Protein AF-A0A0R2TJB7-F1 (afdb_monomer_lite)

Secondary structure (DSSP, 8-state):
----PPPPPP---HHHHHTTS-TT---EEEEEEEEEEEEEEEE--TT-SSPEEEEEEEEEEE-B-TTSPBPTT--EEEEETTEEEEESEEEEEEEEGGG-S----SS-EEEEEEEESSGGG-EEEEEEEE-HHHHHHHHHHHTSSSEEEEEEEEEEGGGS-TTEEEEESSPPPTTT-EESS-EEEEESSTT-EEEEEEEEEEEEE-----

Foldseek 3Di:
DDDPDDDDQDDDDQVVLVVQADDPDFAKEKKKKKWWDKDWDWDDDPVDPDIFIKIKTKIFIWFAAPVRHTDPDRWAWEAAQHDTATDRIETEMEGEQVPDPPPPDPAWKWWWAAFDDDPNPTHIYTYTHHYPVVVVVVVVLVPAPIKIWMKMWIFGPVQFDPQKDKAASDQQDRVNSYGRDGIYIYGNHRRRIGMTRIDTDDMDHPDPPD

Structure (mmCIF, N/CA/C/O backbone):
data_AF-A0A0R2TJB7-F1
#
_entry.id   AF-A0A0R2TJB7-F1
#
loop_
_atom_site.group_PDB
_atom_site.id
_atom_site.type_symbol
_atom_site.label_atom_id
_atom_site.label_alt_id
_atom_site.label_comp_id
_atom_site.label_asym_id
_atom_site.label_entity_id
_atom_site.label_seq_id
_atom_site.pdbx_PDB_ins_code
_atom_site.Cartn_x
_atom_site.Cartn_y
_atom_site.Cartn_z
_atom_site.occupancy
_atom_site.B_iso_or_equiv
_atom_site.auth_seq_id
_atom_site.auth_comp_id
_atom_site.auth_asym_id
_atom_site.auth_atom_id
_atom_site.pdbx_PDB_model_num
ATOM 1 N N . MET A 1 1 ? 12.430 35.916 -28.049 1.00 40.06 1 MET A N 1
ATOM 2 C CA . MET A 1 1 ? 11.683 34.683 -27.735 1.00 40.06 1 MET A CA 1
ATOM 3 C C . MET A 1 1 ? 12.022 34.345 -26.305 1.00 40.06 1 MET A C 1
ATOM 5 O O . MET A 1 1 ? 13.141 33.928 -26.042 1.00 40.06 1 MET A O 1
ATOM 9 N N . ASP A 1 2 ? 11.107 34.686 -25.407 1.00 40.28 2 ASP A N 1
ATOM 10 C CA . ASP A 1 2 ? 11.261 34.513 -23.967 1.00 40.28 2 ASP A CA 1
ATOM 11 C C . ASP A 1 2 ? 11.053 33.033 -23.634 1.00 40.28 2 ASP A C 1
ATOM 13 O O . ASP A 1 2 ? 10.033 32.453 -24.012 1.00 40.28 2 ASP A O 1
ATOM 17 N N . LYS A 1 3 ? 12.039 32.395 -23.001 1.00 49.19 3 LYS A N 1
ATOM 18 C CA . LYS A 1 3 ? 11.876 31.050 -22.445 1.00 49.19 3 LYS A CA 1
ATOM 19 C C . LYS A 1 3 ? 11.311 31.236 -21.044 1.00 49.19 3 LYS A C 1
ATOM 21 O O . LYS A 1 3 ? 12.063 31.548 -20.130 1.00 49.19 3 LYS A O 1
ATOM 26 N N . SER A 1 4 ? 9.997 31.076 -20.886 1.00 46.56 4 SER A N 1
ATOM 27 C CA . SER A 1 4 ? 9.395 30.986 -19.558 1.00 46.56 4 SER A CA 1
ATOM 28 C C . SER A 1 4 ? 9.855 29.677 -18.920 1.00 46.56 4 SER A C 1
ATOM 30 O O . SER A 1 4 ? 9.351 28.599 -19.240 1.00 46.56 4 SER A O 1
ATOM 32 N N . GLU A 1 5 ? 10.867 29.770 -18.072 1.00 47.44 5 GLU A N 1
ATOM 33 C CA . GLU A 1 5 ? 11.277 28.696 -17.182 1.00 47.44 5 GLU A CA 1
ATOM 34 C C . GLU A 1 5 ? 10.129 28.470 -16.189 1.00 47.44 5 GLU A C 1
ATOM 36 O O . GLU A 1 5 ? 9.680 29.401 -15.516 1.00 47.44 5 GLU A O 1
ATOM 41 N N . ALA A 1 6 ? 9.561 27.262 -16.188 1.00 45.00 6 ALA A N 1
ATOM 42 C CA . ALA A 1 6 ? 8.537 26.903 -15.219 1.00 45.00 6 ALA A CA 1
ATOM 43 C C . ALA A 1 6 ? 9.155 26.987 -13.811 1.00 45.00 6 ALA A C 1
ATOM 45 O O . ALA A 1 6 ? 10.285 26.527 -13.637 1.00 45.00 6 ALA A O 1
ATOM 46 N N . PRO A 1 7 ? 8.466 27.572 -12.815 1.00 46.47 7 PRO A N 1
ATOM 47 C CA . PRO A 1 7 ? 9.008 27.651 -11.467 1.00 46.47 7 PRO A CA 1
ATOM 48 C C . PRO A 1 7 ? 9.257 26.237 -10.934 1.00 46.47 7 PRO A C 1
ATOM 50 O O . PRO A 1 7 ? 8.365 25.387 -10.989 1.00 46.47 7 PRO A O 1
ATOM 53 N N . GLU A 1 8 ? 10.468 25.988 -10.431 1.00 44.00 8 GLU A N 1
ATOM 54 C CA . GLU A 1 8 ? 10.770 24.750 -9.716 1.00 44.00 8 GLU A CA 1
ATOM 55 C C . GLU A 1 8 ? 9.783 24.585 -8.548 1.00 44.00 8 GLU A C 1
ATOM 57 O O . GLU A 1 8 ? 9.489 25.562 -7.843 1.00 44.00 8 GLU A O 1
ATOM 62 N N . PRO A 1 9 ? 9.235 23.375 -8.334 1.00 37.41 9 PRO A N 1
ATOM 63 C CA . PRO A 1 9 ? 8.322 23.140 -7.230 1.00 37.41 9 PRO A CA 1
ATOM 64 C C . PRO A 1 9 ? 9.027 23.445 -5.897 1.00 37.41 9 PRO A C 1
ATOM 66 O O . PRO A 1 9 ? 10.208 23.126 -5.728 1.00 37.41 9 PRO A O 1
ATOM 69 N N . PRO A 1 10 ? 8.334 24.075 -4.936 1.00 40.09 10 PRO A N 1
ATOM 70 C CA . PRO A 1 10 ? 8.943 24.492 -3.683 1.00 40.09 10 PRO A CA 1
ATOM 71 C C . PRO A 1 10 ? 9.450 23.282 -2.887 1.00 40.09 10 PRO A C 1
ATOM 73 O O . PRO A 1 10 ? 8.673 22.450 -2.426 1.00 40.09 10 PRO A O 1
ATOM 76 N N . VAL A 1 11 ? 10.764 23.218 -2.660 1.00 39.94 11 VAL A N 1
ATOM 77 C CA . VAL A 1 11 ? 11.381 22.232 -1.763 1.00 39.94 11 VAL A CA 1
ATOM 78 C C . VAL A 1 11 ? 11.170 22.687 -0.319 1.00 39.94 11 VAL A C 1
ATOM 80 O O . VAL A 1 11 ? 11.895 23.533 0.210 1.00 39.94 11 VAL A O 1
ATOM 83 N N . LEU A 1 12 ? 10.143 22.149 0.336 1.00 37.47 12 LEU A N 1
ATOM 84 C CA . LEU A 1 12 ? 9.900 22.385 1.758 1.00 37.47 12 LEU A CA 1
ATOM 85 C C . LEU A 1 12 ? 10.744 21.421 2.593 1.00 37.47 12 LEU A C 1
ATOM 87 O O . LEU A 1 12 ? 10.470 20.224 2.657 1.00 37.47 12 LEU A O 1
ATOM 91 N N . SER A 1 13 ? 11.776 21.945 3.259 1.00 40.66 13 SER A N 1
ATOM 92 C CA . SER A 1 13 ? 12.557 21.155 4.208 1.00 40.66 13 SER A CA 1
ATOM 93 C C . SER A 1 13 ? 11.711 20.802 5.434 1.00 40.66 13 SER A C 1
ATOM 95 O O . SER A 1 13 ? 11.034 21.652 6.018 1.00 40.66 13 SER A O 1
ATOM 97 N N . PHE A 1 14 ? 11.777 19.534 5.847 1.00 38.97 14 PHE A N 1
ATOM 98 C CA . PHE A 1 14 ? 11.025 18.990 6.984 1.00 38.97 14 PHE A CA 1
ATOM 99 C C . PHE A 1 14 ? 11.182 19.807 8.276 1.00 38.97 14 PHE A C 1
ATOM 101 O O . PHE A 1 14 ? 10.246 19.891 9.063 1.00 38.97 14 PHE A O 1
ATOM 108 N N . GLU A 1 15 ? 12.326 20.460 8.479 1.00 44.94 15 GLU A N 1
ATOM 109 C CA . GLU A 1 15 ? 12.611 21.291 9.656 1.00 44.94 15 GLU A CA 1
ATOM 110 C C . GLU A 1 15 ? 11.649 22.481 9.802 1.00 44.94 15 GLU A C 1
ATOM 112 O O . GLU A 1 15 ? 11.229 22.793 10.913 1.00 44.94 15 GLU A O 1
ATOM 117 N N . LYS A 1 16 ? 11.215 23.100 8.693 1.00 41.88 16 LYS A N 1
ATOM 118 C CA . LYS A 1 16 ? 10.278 24.241 8.725 1.00 41.88 16 LYS A CA 1
ATOM 119 C C . LYS A 1 16 ? 8.835 23.835 9.039 1.00 41.88 16 LYS A C 1
ATOM 121 O O . LYS A 1 16 ? 8.059 24.666 9.504 1.00 41.88 16 LYS A O 1
ATOM 126 N N . LEU A 1 17 ? 8.468 22.575 8.794 1.00 42.62 17 LEU A N 1
ATOM 127 C CA . LEU A 1 17 ? 7.142 22.031 9.118 1.00 42.62 17 LEU A CA 1
ATOM 128 C C . LEU A 1 17 ? 7.012 21.705 10.617 1.00 42.62 17 LEU A C 1
ATOM 130 O O . LEU A 1 17 ? 5.935 21.863 11.188 1.00 42.62 17 LEU A O 1
ATOM 134 N N . VAL A 1 18 ? 8.118 21.319 11.264 1.00 46.47 18 VAL A N 1
ATOM 135 C CA . VAL A 1 18 ? 8.172 20.952 12.693 1.00 46.47 18 VAL A CA 1
ATOM 136 C C . VAL A 1 18 ? 7.910 22.150 13.614 1.00 46.47 18 VAL A C 1
ATOM 138 O O . VAL A 1 18 ? 7.357 21.983 14.697 1.00 46.47 18 VAL A O 1
ATOM 141 N N . GLU A 1 19 ? 8.249 23.369 13.189 1.00 46.09 19 GLU A N 1
ATOM 142 C CA . GLU A 1 19 ? 8.128 24.566 14.033 1.00 46.09 19 GLU A CA 1
ATOM 143 C C . GLU A 1 19 ? 6.688 25.102 14.156 1.00 46.09 19 GLU A C 1
ATOM 145 O O . GLU A 1 19 ? 6.393 25.872 15.069 1.00 46.09 19 GLU A O 1
ATOM 150 N N . LYS A 1 20 ? 5.772 24.699 13.260 1.00 44.31 20 LYS A N 1
ATOM 151 C CA . LYS A 1 20 ? 4.396 25.233 13.208 1.00 44.31 20 LYS A CA 1
ATOM 152 C C . LYS A 1 20 ? 3.276 24.220 13.446 1.00 44.31 20 LYS A C 1
ATOM 154 O O . LYS A 1 20 ? 2.146 24.651 13.661 1.00 44.31 20 LYS A O 1
ATOM 159 N N . ALA A 1 21 ? 3.547 22.917 13.456 1.00 42.53 21 ALA A N 1
ATOM 160 C CA . ALA A 1 21 ? 2.513 21.903 13.642 1.00 42.53 21 ALA A CA 1
ATOM 161 C C . ALA A 1 21 ? 2.924 20.880 14.707 1.00 42.53 21 ALA A C 1
ATOM 163 O O . ALA A 1 21 ? 3.862 20.120 14.511 1.00 42.53 21 ALA A O 1
ATOM 164 N N . ASN A 1 22 ? 2.188 20.880 15.823 1.00 40.69 22 ASN A N 1
ATOM 165 C CA . ASN A 1 22 ? 1.992 19.777 16.768 1.00 40.69 22 ASN A CA 1
ATOM 166 C C . ASN A 1 22 ? 3.177 18.816 16.986 1.00 40.69 22 ASN A C 1
ATOM 168 O O . ASN A 1 22 ? 3.423 17.907 16.192 1.00 40.69 22 ASN A O 1
ATOM 172 N N . ILE A 1 23 ? 3.792 18.918 18.167 1.00 40.78 23 ILE A N 1
ATOM 173 C CA . ILE A 1 23 ? 4.628 17.870 18.765 1.00 40.78 23 ILE A CA 1
ATOM 174 C C . ILE A 1 23 ? 3.880 16.523 18.646 1.00 40.78 23 ILE A C 1
ATOM 176 O O . ILE A 1 23 ? 2.930 16.275 19.384 1.00 40.78 23 ILE A O 1
ATOM 180 N N . GLY A 1 24 ? 4.277 15.670 17.691 1.00 50.75 24 GLY A N 1
ATOM 181 C CA . GLY A 1 24 ? 3.833 14.272 17.609 1.00 50.75 24 GLY A CA 1
ATOM 182 C C . GLY A 1 24 ? 3.136 13.778 16.331 1.00 50.75 24 GLY A C 1
ATOM 183 O O . GLY A 1 24 ? 2.790 12.599 16.297 1.00 50.75 24 GLY A O 1
ATOM 184 N N . LYS A 1 25 ? 2.934 14.577 15.273 1.00 67.25 25 LYS A N 1
ATOM 185 C CA . LYS A 1 25 ? 2.419 14.049 13.985 1.00 67.25 25 LYS A CA 1
ATOM 186 C C . LYS A 1 25 ? 3.394 14.308 12.840 1.00 67.25 25 LYS A C 1
ATOM 188 O O . LYS A 1 25 ? 3.358 15.351 12.199 1.00 67.25 25 LYS A O 1
ATOM 193 N N . GLU A 1 26 ? 4.264 13.333 12.599 1.00 79.62 26 GLU A N 1
ATOM 194 C CA . GLU A 1 26 ? 5.138 13.297 11.425 1.00 79.62 26 GLU A CA 1
ATOM 195 C C . GLU A 1 26 ? 4.312 13.353 10.119 1.00 79.62 26 GLU A C 1
ATOM 197 O O . GLU A 1 26 ? 3.307 12.633 10.026 1.00 79.62 26 GLU A O 1
ATOM 202 N N . PRO A 1 27 ? 4.723 14.161 9.116 1.00 82.19 27 PRO A N 1
ATOM 203 C CA . PRO A 1 27 ? 4.113 14.163 7.793 1.00 82.19 27 PRO A CA 1
ATOM 204 C C . PRO A 1 27 ? 4.035 12.775 7.163 1.00 82.19 27 PRO A C 1
ATOM 206 O O . PRO A 1 27 ? 4.976 11.984 7.274 1.00 82.19 27 PRO A O 1
ATOM 209 N N . ALA A 1 28 ? 2.937 12.492 6.464 1.00 87.06 28 ALA A N 1
ATOM 210 C CA . ALA A 1 28 ? 2.759 11.198 5.821 1.00 87.06 28 ALA A CA 1
ATOM 211 C C . ALA A 1 28 ? 2.095 11.279 4.448 1.00 87.06 28 ALA A C 1
ATOM 213 O O . ALA A 1 28 ? 1.093 11.973 4.272 1.00 87.06 28 ALA A O 1
ATOM 214 N N . GLY A 1 29 ? 2.624 10.484 3.516 1.00 88.50 29 GLY A N 1
ATOM 215 C CA . GLY A 1 29 ? 1.969 10.183 2.247 1.00 88.50 29 GLY A CA 1
ATOM 216 C C . GLY A 1 29 ? 1.037 8.992 2.419 1.00 88.50 29 GLY A C 1
ATOM 217 O O . GLY A 1 29 ? 1.429 7.980 3.012 1.00 88.50 29 GLY A O 1
ATOM 218 N N . THR A 1 30 ? -0.197 9.105 1.933 1.00 88.69 30 THR A N 1
ATOM 219 C CA . THR A 1 30 ? -1.192 8.034 2.037 1.00 88.69 30 THR A CA 1
ATOM 220 C C . THR A 1 30 ? -1.799 7.679 0.689 1.00 88.69 30 THR A C 1
ATOM 222 O O . THR A 1 30 ? -2.041 8.536 -0.156 1.00 88.69 30 THR A O 1
ATOM 225 N N . PHE A 1 31 ? -2.080 6.394 0.495 1.00 89.81 31 PHE A N 1
ATOM 226 C CA . PHE A 1 31 ? -2.976 5.923 -0.558 1.00 89.81 31 PHE A CA 1
ATOM 227 C C . PHE A 1 31 ? -3.703 4.665 -0.089 1.00 89.81 31 PHE A C 1
ATOM 229 O O . PHE A 1 31 ? -3.238 3.964 0.815 1.00 89.81 31 PHE A O 1
ATOM 236 N N . ASN A 1 32 ? -4.833 4.368 -0.718 1.00 91.44 32 ASN A N 1
ATOM 237 C CA . ASN A 1 32 ? -5.524 3.104 -0.540 1.00 91.44 32 ASN A CA 1
ATOM 238 C C . ASN A 1 32 ? -5.127 2.134 -1.649 1.00 91.44 32 ASN A C 1
ATOM 240 O O . ASN A 1 32 ? -5.028 2.510 -2.815 1.00 91.44 32 ASN A O 1
ATOM 244 N N . LEU A 1 33 ? -4.898 0.880 -1.285 1.00 93.06 33 LEU A N 1
ATOM 245 C CA . LEU A 1 33 ? -4.686 -0.211 -2.216 1.00 93.06 33 LEU A CA 1
ATOM 246 C C . LEU A 1 33 ? -5.908 -1.118 -2.189 1.00 93.06 33 LEU A C 1
ATOM 248 O O . LEU A 1 33 ? -6.207 -1.740 -1.168 1.00 93.06 33 LEU A O 1
ATOM 252 N N . VAL A 1 34 ? -6.592 -1.199 -3.322 1.00 92.94 34 VAL A N 1
ATOM 253 C CA . VAL A 1 34 ? -7.758 -2.056 -3.505 1.00 92.94 34 VAL A CA 1
ATOM 254 C C . VAL A 1 34 ? -7.325 -3.330 -4.207 1.00 92.94 34 VAL A C 1
ATOM 256 O O . VAL A 1 34 ? -6.934 -3.315 -5.369 1.00 92.94 34 VAL A O 1
ATOM 259 N N . VAL A 1 35 ? -7.372 -4.435 -3.477 1.00 92.00 35 VAL A N 1
ATOM 260 C CA . VAL A 1 35 ? -6.840 -5.736 -3.868 1.00 92.00 35 VAL A CA 1
ATOM 261 C C . VAL A 1 35 ? -7.973 -6.639 -4.345 1.00 92.00 35 VAL A C 1
ATOM 263 O O . VAL A 1 35 ? -9.008 -6.752 -3.686 1.00 92.00 35 VAL A O 1
ATOM 266 N N . THR A 1 36 ? -7.772 -7.276 -5.497 1.00 90.75 36 THR A N 1
ATOM 267 C CA . THR A 1 36 ? -8.725 -8.182 -6.162 1.00 90.75 36 THR A CA 1
ATOM 268 C C . THR A 1 36 ? -7.986 -9.352 -6.821 1.00 90.75 36 THR A C 1
ATOM 270 O O . THR A 1 36 ? -6.754 -9.363 -6.870 1.00 90.75 36 THR A O 1
ATOM 273 N N . ASN A 1 37 ? -8.727 -10.330 -7.358 1.00 86.69 37 ASN A N 1
ATOM 274 C CA . ASN A 1 37 ? -8.172 -11.474 -8.098 1.00 86.69 37 ASN A CA 1
ATOM 275 C C . ASN A 1 37 ? -7.146 -12.275 -7.282 1.00 86.69 37 ASN A C 1
ATOM 277 O O . ASN A 1 37 ? -6.021 -12.517 -7.719 1.00 86.69 37 ASN A O 1
ATOM 281 N N . PHE A 1 38 ? -7.539 -12.653 -6.068 1.00 86.81 38 PHE A N 1
ATOM 282 C CA . PHE A 1 38 ? -6.689 -13.405 -5.157 1.00 86.81 38 PHE A CA 1
ATOM 283 C C . PHE A 1 38 ? -6.420 -14.815 -5.687 1.00 86.81 38 PHE A C 1
ATOM 285 O O . PHE A 1 38 ? -7.330 -15.528 -6.104 1.00 86.81 38 PHE A O 1
ATOM 292 N N . VAL A 1 39 ? -5.167 -15.240 -5.586 1.00 87.25 39 VAL A N 1
ATOM 293 C CA . VAL A 1 39 ? -4.695 -16.596 -5.855 1.00 87.25 39 VAL A CA 1
ATOM 294 C C . VAL A 1 39 ? -3.914 -17.061 -4.636 1.00 87.25 39 VAL A C 1
ATOM 296 O O . VAL A 1 39 ? -2.936 -16.430 -4.232 1.00 87.25 39 VAL A O 1
ATOM 299 N N . GLN A 1 40 ? -4.342 -18.163 -4.025 1.00 86.81 40 GLN A N 1
ATOM 300 C CA . GLN A 1 40 ? -3.629 -18.743 -2.894 1.00 86.81 40 GLN A CA 1
ATOM 301 C C . GLN A 1 40 ? -2.484 -19.627 -3.390 1.00 86.81 40 GLN A C 1
ATOM 303 O O . GLN A 1 40 ? -2.674 -20.526 -4.207 1.00 86.81 40 GLN A O 1
ATOM 308 N N . HIS A 1 41 ? -1.292 -19.387 -2.859 1.00 84.38 41 HIS A N 1
ATOM 309 C CA . HIS A 1 41 ? -0.105 -20.193 -3.082 1.00 84.38 41 HIS A CA 1
ATOM 310 C C . HIS A 1 41 ? 0.349 -20.818 -1.768 1.00 84.38 41 HIS A C 1
ATOM 312 O O . HIS A 1 41 ? 0.374 -20.168 -0.724 1.00 84.38 41 HIS A O 1
ATOM 318 N N . PHE A 1 42 ? 0.770 -22.075 -1.843 1.00 80.00 42 PHE A N 1
ATOM 319 C CA . PHE A 1 42 ? 1.339 -22.806 -0.722 1.00 80.00 42 PHE A CA 1
ATOM 320 C C . PHE A 1 42 ? 2.819 -23.048 -0.989 1.00 80.00 42 PHE A C 1
ATOM 322 O O . PHE A 1 42 ? 3.188 -23.499 -2.073 1.00 80.00 42 PHE A O 1
ATOM 329 N N . SER A 1 43 ? 3.670 -22.749 -0.012 1.00 67.94 43 SER A N 1
ATOM 330 C CA . SER A 1 43 ? 5.088 -23.101 -0.068 1.00 67.94 43 SER A CA 1
ATOM 331 C C . SER A 1 43 ? 5.465 -23.981 1.110 1.00 67.94 43 SER A C 1
ATOM 333 O O . SER A 1 43 ? 5.150 -23.668 2.260 1.00 67.94 43 SER A O 1
ATOM 335 N N . THR A 1 44 ? 6.187 -25.051 0.812 1.00 61.09 44 THR A N 1
ATOM 336 C CA . THR A 1 44 ? 6.859 -25.904 1.787 1.00 61.09 44 THR A CA 1
ATOM 337 C C . THR A 1 44 ? 8.347 -25.589 1.734 1.00 61.09 44 THR A C 1
ATOM 339 O O . THR A 1 44 ? 8.972 -25.769 0.691 1.00 61.09 44 THR A O 1
ATOM 342 N N . TYR A 1 45 ? 8.917 -25.110 2.836 1.00 57.59 45 TYR A N 1
ATOM 343 C CA . TYR A 1 45 ? 10.370 -25.076 2.989 1.00 57.59 45 TYR A CA 1
ATOM 344 C C . TYR A 1 45 ? 10.801 -26.417 3.581 1.00 57.59 45 TYR A C 1
ATOM 346 O O . TYR A 1 45 ? 10.210 -26.862 4.558 1.00 57.59 45 TYR A O 1
ATOM 354 N N . GLU A 1 46 ? 11.810 -27.070 2.999 1.00 49.38 46 GLU A N 1
ATOM 355 C CA . GLU A 1 46 ? 12.224 -28.446 3.342 1.00 49.38 46 GLU A CA 1
ATOM 356 C C . GLU A 1 46 ? 12.551 -28.664 4.834 1.00 49.38 46 GLU A C 1
ATOM 358 O O . GLU A 1 46 ? 12.535 -29.798 5.312 1.00 49.38 46 GLU A O 1
ATOM 363 N N . THR A 1 47 ? 12.805 -27.593 5.591 1.00 54.62 47 THR A N 1
ATOM 364 C CA . THR A 1 47 ? 13.118 -27.633 7.026 1.00 54.62 47 THR A CA 1
ATOM 365 C C . THR A 1 47 ? 11.916 -27.418 7.952 1.00 54.62 47 THR A C 1
ATOM 367 O O . THR A 1 47 ? 12.014 -27.756 9.129 1.00 54.62 47 THR A O 1
ATOM 370 N N . ASP A 1 48 ? 10.784 -26.910 7.451 1.00 54.84 48 ASP A N 1
ATOM 371 C CA . ASP A 1 48 ? 9.567 -26.665 8.233 1.00 54.84 48 ASP A CA 1
ATOM 372 C C . ASP A 1 48 ? 8.437 -27.579 7.741 1.00 54.84 48 ASP A C 1
ATOM 374 O O . ASP A 1 48 ? 7.946 -27.456 6.621 1.00 54.84 48 ASP A O 1
ATOM 378 N N . LYS A 1 49 ? 7.949 -28.474 8.609 1.00 52.59 49 LYS A N 1
ATOM 379 C CA . LYS A 1 49 ? 6.773 -29.328 8.328 1.00 52.59 49 LYS A CA 1
ATOM 380 C C . LYS A 1 49 ? 5.453 -28.545 8.208 1.00 52.59 49 LYS A C 1
ATOM 382 O O . LYS A 1 49 ? 4.403 -29.156 8.018 1.00 52.59 49 LYS A O 1
ATOM 387 N N . ASN A 1 50 ? 5.491 -27.218 8.316 1.00 59.56 50 ASN A N 1
ATOM 388 C CA . ASN A 1 50 ? 4.321 -26.359 8.224 1.00 59.56 50 ASN A CA 1
ATOM 389 C C . ASN A 1 50 ? 4.217 -25.776 6.813 1.00 59.56 50 ASN A C 1
ATOM 391 O O . ASN A 1 50 ? 5.113 -25.083 6.335 1.00 59.56 50 ASN A O 1
ATOM 395 N N . THR A 1 51 ? 3.099 -26.058 6.145 1.00 65.06 51 THR A N 1
ATOM 396 C CA . THR A 1 51 ? 2.772 -25.432 4.862 1.00 65.06 51 THR A CA 1
ATOM 397 C C . THR A 1 51 ? 2.435 -23.966 5.111 1.00 65.06 51 THR A C 1
ATOM 399 O O . THR A 1 51 ? 1.484 -23.676 5.835 1.00 65.06 51 THR A O 1
ATOM 402 N N . LYS A 1 52 ? 3.197 -23.047 4.511 1.00 74.69 52 LYS A N 1
ATOM 403 C CA . LYS A 1 52 ? 2.931 -21.606 4.600 1.00 74.69 52 LYS A CA 1
ATOM 404 C C . LYS A 1 52 ? 2.008 -21.196 3.459 1.00 74.69 52 LYS A C 1
ATOM 406 O O . LYS A 1 52 ? 2.318 -21.472 2.295 1.00 74.69 52 LYS A O 1
ATOM 411 N N . SER A 1 53 ? 0.875 -20.577 3.787 1.00 79.31 53 SER A N 1
ATOM 412 C CA . SER A 1 53 ? -0.030 -19.983 2.802 1.00 79.31 53 SER A CA 1
ATOM 413 C C . SER A 1 53 ? 0.388 -18.538 2.537 1.00 79.31 53 SER A C 1
ATOM 415 O O . SER A 1 53 ? 0.762 -17.807 3.451 1.00 79.31 53 SER A O 1
ATOM 417 N N . LYS A 1 54 ? 0.334 -18.125 1.275 1.00 86.19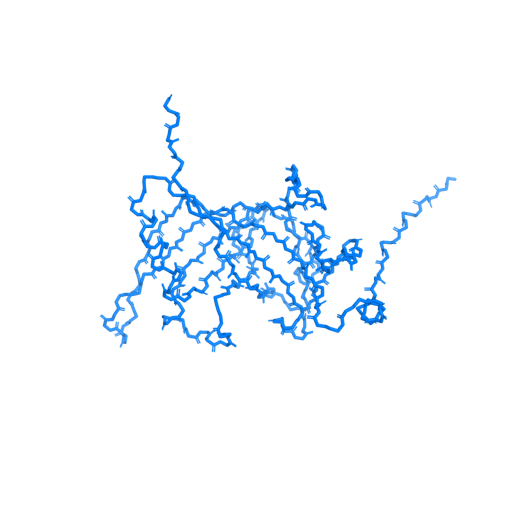 54 LYS A N 1
ATOM 418 C CA . LYS A 1 54 ? 0.418 -16.721 0.873 1.00 86.19 54 LYS A CA 1
ATOM 419 C C . LYS A 1 54 ? -0.598 -16.445 -0.217 1.00 86.19 54 LYS A C 1
ATOM 421 O O . LYS A 1 54 ? -0.924 -17.336 -1.000 1.00 86.19 54 LYS A O 1
ATOM 426 N N . PHE A 1 55 ? -1.065 -15.211 -0.299 1.00 89.62 55 PHE A N 1
ATOM 427 C CA . PHE A 1 55 ? -1.969 -14.791 -1.364 1.00 89.62 55 PHE A CA 1
ATOM 428 C C . PHE A 1 55 ? -1.231 -13.891 -2.341 1.00 89.62 55 PHE A C 1
ATOM 430 O O . PHE A 1 55 ? -0.534 -12.970 -1.929 1.00 89.62 55 PHE A O 1
ATOM 437 N N . MET A 1 56 ? -1.384 -14.162 -3.631 1.00 91.06 56 MET A N 1
ATOM 438 C CA . MET A 1 56 ? -0.978 -13.270 -4.710 1.00 91.06 56 MET A CA 1
ATOM 439 C C . MET A 1 56 ? -2.220 -12.614 -5.298 1.00 91.06 56 MET A C 1
ATOM 441 O O . MET A 1 56 ? -3.264 -13.253 -5.382 1.00 91.06 56 MET A O 1
ATOM 445 N N . ALA A 1 57 ? -2.130 -11.346 -5.675 1.00 91.19 57 ALA A N 1
ATOM 446 C CA . ALA A 1 57 ? -3.275 -10.593 -6.168 1.00 91.19 57 ALA A CA 1
ATOM 447 C C . ALA A 1 57 ? -2.847 -9.391 -7.020 1.00 91.19 57 ALA A C 1
ATOM 449 O O . ALA A 1 57 ? -1.664 -9.043 -7.098 1.00 91.19 57 ALA A O 1
ATOM 450 N N . TYR A 1 58 ? -3.834 -8.731 -7.624 1.00 91.00 58 TYR A N 1
ATOM 451 C CA . TYR A 1 58 ? -3.664 -7.442 -8.289 1.00 91.00 58 TYR A CA 1
ATOM 452 C C . TYR A 1 58 ? -4.241 -6.326 -7.421 1.00 91.00 58 TYR A C 1
ATOM 454 O O . TYR A 1 58 ? -5.331 -6.462 -6.862 1.00 91.00 58 TYR A O 1
ATOM 462 N N . GLY A 1 59 ? -3.503 -5.223 -7.311 1.00 91.44 59 GLY A N 1
ATOM 463 C CA . GLY A 1 59 ? -3.896 -4.054 -6.536 1.00 91.44 59 GLY A CA 1
ATOM 464 C C . GLY A 1 59 ? -4.072 -2.818 -7.410 1.00 91.44 59 GLY A C 1
ATOM 465 O O . GLY A 1 59 ? -3.199 -2.506 -8.215 1.00 91.44 59 GLY A O 1
ATOM 466 N N . GLU A 1 60 ? -5.173 -2.099 -7.222 1.00 93.19 60 GLU A N 1
ATOM 467 C CA . GLU A 1 60 ? -5.414 -0.760 -7.762 1.00 93.19 60 GLU A CA 1
ATOM 468 C C . GLU A 1 60 ? -5.036 0.290 -6.708 1.00 93.19 60 GLU A C 1
ATOM 470 O O . GLU A 1 60 ? -5.467 0.209 -5.555 1.00 93.19 60 GLU A O 1
ATOM 475 N N . LEU A 1 61 ? -4.232 1.276 -7.101 1.00 90.31 61 LEU A N 1
ATOM 476 C CA . LEU A 1 61 ? -3.809 2.383 -6.249 1.00 90.31 61 LEU A CA 1
ATOM 477 C C . LEU A 1 61 ? -4.845 3.510 -6.322 1.00 90.31 61 LEU A C 1
ATOM 479 O O . LEU A 1 61 ? -5.174 3.997 -7.401 1.00 90.31 61 LEU A O 1
ATOM 483 N N . LYS A 1 62 ? -5.349 3.946 -5.166 1.00 89.31 62 LYS A N 1
ATOM 484 C CA . LYS A 1 62 ? -6.324 5.032 -5.037 1.00 89.31 62 LYS A CA 1
ATOM 485 C C . LYS A 1 62 ? -5.787 6.126 -4.135 1.00 89.31 62 LYS A C 1
ATOM 487 O O . LYS A 1 62 ? -5.486 5.898 -2.965 1.00 89.31 62 LYS A O 1
ATOM 492 N N . GLN A 1 63 ? -5.700 7.322 -4.686 1.00 86.38 63 GLN A N 1
ATOM 493 C CA . GLN A 1 63 ? -5.415 8.546 -3.961 1.00 86.38 63 GLN A CA 1
ATOM 494 C C . GLN A 1 63 ? -6.671 9.401 -3.918 1.00 86.38 63 GLN A C 1
ATOM 496 O O . GLN A 1 63 ? -7.557 9.292 -4.772 1.00 86.38 63 GLN A O 1
ATOM 501 N N . PHE A 1 64 ? -6.734 10.239 -2.899 1.00 83.56 64 PHE A N 1
ATOM 502 C CA . PHE A 1 64 ? -7.859 11.126 -2.662 1.00 83.56 64 PHE A CA 1
ATOM 503 C C . PHE A 1 64 ? -7.334 12.555 -2.611 1.00 83.56 64 PHE A C 1
ATOM 505 O O . PHE A 1 64 ? -6.161 12.765 -2.319 1.00 83.56 64 PHE A O 1
ATOM 512 N N . ASP A 1 65 ? -8.153 13.540 -2.941 1.00 80.19 65 ASP A N 1
ATOM 513 C CA . ASP A 1 65 ? -7.811 14.936 -2.690 1.00 80.19 65 ASP A CA 1
ATOM 514 C C . ASP A 1 65 ? -8.038 15.303 -1.210 1.00 80.19 65 ASP A C 1
ATOM 516 O O . ASP A 1 65 ? -8.302 14.440 -0.362 1.00 80.19 65 ASP A O 1
ATOM 520 N N . ASP A 1 66 ? -7.904 16.586 -0.882 1.00 75.19 66 ASP A N 1
ATOM 521 C CA . ASP A 1 66 ? -8.139 17.092 0.475 1.00 75.19 66 ASP A CA 1
ATOM 522 C C . ASP A 1 66 ? -9.616 17.030 0.897 1.00 75.19 66 ASP A C 1
ATOM 524 O O . ASP A 1 66 ? -9.918 17.045 2.091 1.00 75.19 66 ASP A O 1
ATOM 528 N N . ASN A 1 67 ? -10.539 16.926 -0.062 1.00 79.94 67 ASN A N 1
ATOM 529 C CA . ASN A 1 67 ? -11.971 16.775 0.188 1.00 79.94 67 ASN A CA 1
ATOM 530 C C . ASN A 1 67 ? -12.369 15.304 0.392 1.00 79.94 67 ASN A C 1
ATOM 532 O O . ASN A 1 67 ? -13.525 15.018 0.698 1.00 79.94 67 ASN A O 1
ATOM 536 N N . GLY A 1 68 ? -11.423 14.368 0.247 1.00 78.25 68 GLY A N 1
ATOM 537 C CA . GLY A 1 68 ? -11.693 12.934 0.280 1.00 78.25 68 GLY A CA 1
ATOM 538 C C . GLY A 1 68 ? -12.300 12.404 -1.020 1.00 78.25 68 GLY A C 1
ATOM 539 O O . GLY A 1 68 ? -12.760 11.264 -1.050 1.00 78.25 68 GLY A O 1
ATOM 540 N N . GLU A 1 69 ? -12.285 13.197 -2.091 1.00 84.12 69 GLU A N 1
ATOM 541 C CA . GLU A 1 69 ? -12.742 12.788 -3.412 1.00 84.12 69 GLU A CA 1
ATOM 542 C C . GLU A 1 69 ? -11.646 11.997 -4.118 1.00 84.12 69 GLU A C 1
ATOM 544 O O . GLU A 1 69 ? -10.458 12.330 -4.070 1.00 84.12 69 GLU A O 1
ATOM 549 N N . ARG A 1 70 ? -12.034 10.904 -4.776 1.00 84.38 70 ARG A N 1
ATOM 550 C CA . ARG A 1 70 ? -11.082 10.038 -5.471 1.00 84.38 70 ARG A CA 1
ATOM 551 C C . ARG A 1 70 ? -10.488 10.775 -6.670 1.00 84.38 70 ARG A C 1
ATOM 553 O O . ARG A 1 70 ? -11.218 11.259 -7.529 1.00 84.38 70 ARG A O 1
ATOM 560 N N . LEU A 1 71 ? -9.164 10.739 -6.800 1.00 82.88 71 LEU A N 1
ATOM 561 C CA . LEU A 1 71 ? -8.498 11.258 -7.990 1.00 82.88 71 LEU A CA 1
ATOM 562 C C . LEU A 1 71 ? -8.701 10.333 -9.194 1.00 82.88 71 LEU A C 1
ATOM 564 O O . LEU A 1 71 ? -8.374 9.142 -9.124 1.00 82.88 71 LEU A O 1
ATOM 568 N N . GLU A 1 72 ? -9.170 10.901 -10.312 1.00 75.62 72 GLU A N 1
ATOM 569 C CA . GLU A 1 72 ? -9.385 10.181 -11.580 1.00 75.62 72 GLU A CA 1
ATOM 570 C C . GLU A 1 72 ? -8.108 9.490 -12.083 1.00 75.62 72 GLU A C 1
ATOM 572 O O . GLU A 1 72 ? -8.163 8.367 -12.578 1.00 75.62 72 GLU A O 1
ATOM 577 N N . GLN A 1 73 ? -6.946 10.123 -11.895 1.00 71.50 73 GLN A N 1
ATOM 578 C CA . GLN A 1 73 ? -5.632 9.580 -12.249 1.00 71.50 73 GLN A CA 1
ATOM 579 C C . GLN A 1 73 ? -4.772 9.366 -11.000 1.00 71.50 73 GLN A C 1
ATOM 581 O O . GLN A 1 73 ? -3.742 10.004 -10.804 1.00 71.50 73 GLN A O 1
ATOM 586 N N . SER A 1 74 ? -5.205 8.450 -10.135 1.00 75.31 74 SER A N 1
ATOM 587 C CA . SER A 1 74 ? -4.417 8.034 -8.970 1.00 75.31 74 SER A CA 1
ATOM 588 C C . SER A 1 74 ? -3.174 7.265 -9.422 1.00 75.31 74 SER A C 1
ATOM 590 O O . SER A 1 74 ? -3.290 6.142 -9.908 1.00 75.31 74 SER A O 1
ATOM 592 N N . SER A 1 75 ? -1.983 7.843 -9.258 1.00 81.75 75 SER A N 1
ATOM 593 C CA . SER A 1 75 ? -0.725 7.157 -9.565 1.00 81.75 75 SER A CA 1
ATOM 594 C C . SER A 1 75 ? 0.296 7.362 -8.459 1.00 81.75 75 SER A C 1
ATOM 596 O O . SER A 1 75 ? 0.585 8.494 -8.074 1.00 81.75 75 SER A O 1
ATOM 598 N N . MET A 1 76 ? 0.906 6.272 -8.006 1.00 83.44 76 MET A N 1
ATOM 599 C CA . MET A 1 76 ? 2.098 6.357 -7.178 1.00 83.44 76 MET A CA 1
ATOM 600 C C . MET A 1 76 ? 3.296 6.739 -8.041 1.00 83.44 76 MET A C 1
ATOM 602 O O . MET A 1 76 ? 3.489 6.170 -9.117 1.00 83.44 76 MET A O 1
ATOM 606 N N . ARG A 1 77 ? 4.127 7.645 -7.522 1.00 84.12 77 ARG A N 1
ATOM 607 C CA . ARG A 1 77 ? 5.422 7.999 -8.095 1.00 84.12 77 ARG A CA 1
ATOM 608 C C . ARG A 1 77 ? 6.553 7.351 -7.315 1.00 84.12 77 ARG A C 1
ATOM 610 O O . ARG A 1 77 ? 6.693 7.560 -6.111 1.00 84.12 77 ARG A O 1
ATOM 617 N N . LEU A 1 78 ? 7.364 6.587 -8.030 1.00 81.44 78 LEU A N 1
ATOM 618 C CA . LEU A 1 78 ? 8.521 5.885 -7.506 1.00 81.44 78 LEU A CA 1
ATOM 619 C C . LEU A 1 78 ? 9.764 6.388 -8.224 1.00 81.44 78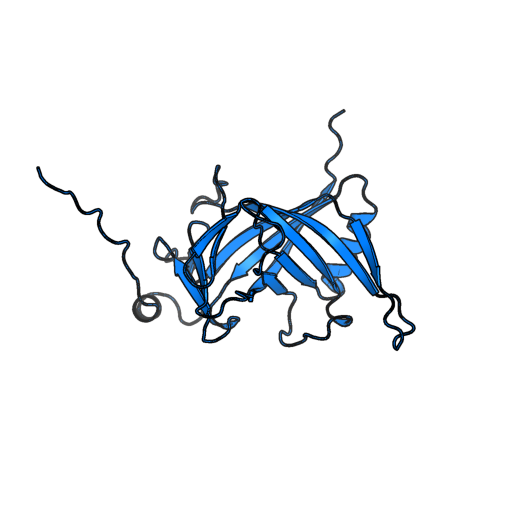 LEU A C 1
ATOM 621 O O . LEU A 1 78 ? 9.857 6.245 -9.441 1.00 81.44 78 LEU A O 1
ATOM 625 N N . ARG A 1 79 ? 10.724 6.956 -7.498 1.00 79.81 79 ARG A N 1
ATOM 626 C CA . ARG A 1 79 ? 12.040 7.246 -8.063 1.00 79.81 79 ARG A CA 1
ATOM 627 C C . ARG A 1 79 ? 13.000 6.126 -7.680 1.00 79.81 79 ARG A C 1
ATOM 629 O O . ARG A 1 79 ? 13.206 5.854 -6.501 1.00 79.81 79 ARG A O 1
ATOM 636 N N . MET A 1 80 ? 13.558 5.456 -8.687 1.00 73.50 80 MET A N 1
ATOM 637 C CA . MET A 1 80 ? 14.579 4.421 -8.507 1.00 73.50 80 MET A CA 1
ATOM 638 C C . MET A 1 80 ? 15.821 4.797 -9.305 1.00 73.50 80 MET A C 1
ATOM 640 O O . MET A 1 80 ? 15.753 4.972 -10.522 1.00 73.50 80 MET A O 1
ATOM 644 N N . VAL A 1 81 ? 16.961 4.894 -8.616 1.00 73.44 81 VAL A N 1
ATOM 645 C CA . VAL A 1 81 ? 18.258 5.336 -9.157 1.00 73.44 81 VAL A CA 1
ATOM 646 C C . VAL A 1 81 ? 18.215 6.773 -9.682 1.00 73.44 81 VAL A C 1
ATOM 648 O O . VAL A 1 81 ? 18.784 7.642 -9.046 1.00 73.44 81 VAL A O 1
ATOM 651 N N . ASN A 1 82 ? 17.560 7.026 -10.817 1.00 73.94 82 ASN A N 1
ATOM 652 C CA . ASN A 1 82 ? 17.331 8.354 -11.405 1.00 73.94 82 ASN A CA 1
ATOM 653 C C . ASN A 1 82 ? 16.067 8.411 -12.282 1.00 73.94 82 ASN A C 1
ATOM 655 O O . ASN A 1 82 ? 15.743 9.463 -12.834 1.00 73.94 82 ASN A O 1
ATOM 659 N N . GLU A 1 83 ? 15.347 7.298 -12.416 1.00 76.81 83 GLU A N 1
ATOM 660 C CA . GLU A 1 83 ? 14.155 7.203 -13.248 1.00 76.81 83 GLU A CA 1
ATOM 661 C C . GLU A 1 83 ? 12.909 7.342 -12.378 1.00 76.81 83 GLU A C 1
ATOM 663 O O . GLU A 1 83 ? 12.814 6.760 -11.293 1.00 76.81 83 GLU A O 1
ATOM 668 N N . LEU A 1 84 ? 11.973 8.165 -12.849 1.00 81.81 84 LEU A N 1
ATOM 669 C CA . LEU A 1 84 ? 10.674 8.353 -12.224 1.00 81.81 84 LEU A CA 1
ATOM 670 C C . LEU A 1 84 ? 9.668 7.431 -12.906 1.00 81.81 84 LEU A C 1
ATOM 672 O O . LEU A 1 84 ? 9.354 7.608 -14.081 1.00 81.81 84 LEU A O 1
ATOM 676 N N . PHE A 1 85 ? 9.130 6.498 -12.138 1.00 81.00 85 PHE A N 1
ATOM 677 C CA . PHE A 1 85 ? 8.077 5.593 -12.563 1.00 81.00 85 PHE A CA 1
ATOM 678 C C . PHE A 1 85 ? 6.753 6.045 -11.970 1.00 81.00 85 PHE A C 1
ATOM 680 O O . PHE A 1 85 ? 6.670 6.391 -10.788 1.00 81.00 85 PHE A O 1
ATOM 687 N N . THR A 1 86 ? 5.706 6.012 -12.782 1.00 84.44 86 THR A N 1
ATOM 688 C CA . THR A 1 86 ? 4.330 6.205 -12.337 1.00 84.44 86 THR A CA 1
ATOM 689 C C . THR A 1 86 ? 3.578 4.900 -12.523 1.00 84.44 86 THR A C 1
ATOM 691 O O . THR A 1 86 ? 3.666 4.261 -13.566 1.00 84.44 86 THR A O 1
ATOM 694 N N . SER A 1 87 ? 2.833 4.484 -11.505 1.00 85.56 87 SER A N 1
ATOM 695 C CA . SER A 1 87 ? 1.956 3.323 -11.627 1.00 85.56 87 SER A CA 1
ATOM 696 C C . SER A 1 87 ? 0.629 3.575 -10.939 1.00 85.56 87 SER A C 1
ATOM 698 O O . SER A 1 87 ? 0.574 4.164 -9.862 1.00 85.56 87 SER A O 1
ATOM 700 N N . GLN A 1 88 ? -0.441 3.085 -11.558 1.00 88.88 88 GLN A N 1
ATOM 701 C CA . GLN A 1 88 ? -1.788 3.047 -10.984 1.00 88.88 88 GLN A CA 1
ATOM 702 C C . GLN A 1 88 ? -2.108 1.678 -10.366 1.00 88.88 88 GLN A C 1
ATOM 704 O O . GLN A 1 88 ? -3.153 1.493 -9.748 1.00 88.88 88 GLN A O 1
ATOM 709 N N . THR A 1 89 ? -1.211 0.700 -10.525 1.00 90.19 89 THR A N 1
ATOM 710 C CA . THR A 1 89 ? -1.412 -0.672 -10.050 1.00 90.19 89 THR A CA 1
ATOM 711 C C . THR A 1 89 ? -0.186 -1.222 -9.327 1.00 90.19 89 THR A C 1
ATOM 713 O O . THR A 1 89 ? 0.921 -0.693 -9.442 1.00 90.19 89 THR A O 1
ATOM 716 N N . ALA A 1 90 ? -0.377 -2.299 -8.571 1.00 90.94 90 ALA A N 1
ATOM 717 C CA . ALA A 1 90 ? 0.690 -3.042 -7.917 1.00 90.94 90 ALA A CA 1
ATOM 718 C C . ALA A 1 90 ? 0.444 -4.552 -8.014 1.00 90.94 90 ALA A C 1
ATOM 720 O O . ALA A 1 90 ? -0.701 -5.014 -8.001 1.00 90.94 90 ALA A O 1
ATOM 721 N N . THR A 1 91 ? 1.528 -5.323 -8.059 1.00 91.50 91 THR A N 1
ATOM 722 C CA . THR A 1 91 ? 1.471 -6.759 -7.755 1.00 91.50 91 THR A CA 1
ATOM 723 C C . THR A 1 91 ? 1.403 -6.906 -6.243 1.00 91.50 91 THR A C 1
ATOM 725 O O . THR A 1 91 ? 2.222 -6.322 -5.537 1.00 91.50 91 THR A O 1
ATOM 728 N N . VAL A 1 92 ? 0.451 -7.677 -5.730 1.00 93.06 92 VAL A N 1
ATOM 729 C CA . VAL A 1 92 ? 0.228 -7.807 -4.289 1.00 93.06 92 VAL A CA 1
ATOM 730 C C . VAL A 1 92 ? 0.607 -9.200 -3.822 1.00 93.06 92 VAL A C 1
ATOM 732 O O . VAL A 1 92 ? 0.210 -10.193 -4.426 1.00 93.06 92 VAL A O 1
ATOM 735 N N . VAL A 1 93 ? 1.354 -9.263 -2.725 1.00 92.00 93 VAL A N 1
ATOM 736 C CA . VAL A 1 93 ? 1.622 -10.490 -1.976 1.00 92.00 93 VAL A CA 1
ATOM 737 C C . VAL A 1 93 ? 1.166 -10.262 -0.541 1.00 92.00 93 VAL A C 1
ATOM 739 O O . VAL A 1 93 ? 1.494 -9.236 0.044 1.00 92.00 93 VAL A O 1
ATOM 742 N N . ILE A 1 94 ? 0.407 -11.190 0.031 1.00 91.81 94 ILE A N 1
ATOM 743 C CA . ILE A 1 94 ? -0.041 -11.131 1.424 1.00 91.81 94 ILE A CA 1
ATOM 744 C C . ILE A 1 94 ? 0.489 -12.355 2.154 1.00 91.81 94 ILE A C 1
ATOM 746 O O . ILE A 1 94 ? 0.204 -13.489 1.764 1.00 91.81 94 ILE A O 1
ATOM 750 N N . GLU A 1 95 ? 1.243 -12.104 3.216 1.00 90.62 95 GLU A N 1
ATOM 751 C CA . GLU A 1 95 ? 1.872 -13.108 4.063 1.00 90.62 95 GLU A CA 1
ATOM 752 C C . GLU A 1 95 ? 1.483 -12.885 5.528 1.00 90.62 95 GLU A C 1
ATOM 754 O O . GLU A 1 95 ? 1.218 -11.761 5.977 1.00 90.62 95 GLU A O 1
ATOM 759 N N . ARG A 1 96 ? 1.466 -13.980 6.285 1.00 88.19 96 ARG A N 1
ATOM 760 C CA . ARG A 1 96 ? 1.269 -13.959 7.731 1.00 88.19 96 ARG A CA 1
ATOM 761 C C . ARG A 1 96 ? 2.573 -13.534 8.418 1.00 88.19 96 ARG A C 1
ATOM 763 O O . ARG A 1 96 ? 3.654 -14.017 8.083 1.00 88.19 96 ARG A O 1
ATOM 770 N N . TYR A 1 97 ? 2.479 -12.622 9.382 1.00 84.56 97 TYR A N 1
ATOM 771 C CA . TYR A 1 97 ? 3.623 -12.046 10.096 1.00 84.56 97 TYR A CA 1
ATOM 772 C C . TYR A 1 97 ? 4.493 -13.114 10.767 1.00 84.56 97 TYR A C 1
ATOM 774 O O . TYR A 1 97 ? 5.716 -13.092 10.665 1.00 84.56 97 TYR A O 1
ATOM 782 N N . GLU A 1 98 ? 3.853 -14.086 11.405 1.00 80.94 98 GLU A N 1
ATOM 783 C CA . GLU A 1 98 ? 4.481 -15.182 12.137 1.00 80.94 98 GLU A CA 1
ATOM 784 C C . GLU A 1 98 ? 5.304 -16.108 11.225 1.00 80.94 98 GLU A C 1
ATOM 786 O O . GLU A 1 98 ? 6.233 -16.767 11.687 1.00 80.94 98 GLU A O 1
ATOM 791 N N . ASP A 1 99 ? 5.008 -16.106 9.924 1.00 77.50 99 ASP A N 1
ATOM 792 C CA . ASP A 1 99 ? 5.709 -16.895 8.915 1.00 77.50 99 ASP A CA 1
ATOM 793 C C . ASP A 1 99 ? 6.891 -16.147 8.275 1.00 77.50 99 ASP A C 1
ATOM 795 O O . ASP A 1 99 ? 7.711 -16.776 7.589 1.00 77.50 99 ASP A O 1
ATOM 799 N N . SER A 1 100 ? 7.000 -14.832 8.511 1.00 70.38 100 SER A N 1
ATOM 800 C CA . SER A 1 100 ? 8.012 -13.957 7.921 1.00 70.38 100 SER A CA 1
ATOM 801 C C . SER A 1 100 ? 9.319 -13.962 8.713 1.00 70.38 100 SER A C 1
ATOM 803 O O . SER A 1 100 ? 9.359 -13.788 9.928 1.00 70.38 100 SER A O 1
ATOM 805 N N . VAL A 1 101 ? 10.436 -14.088 7.995 1.00 64.31 101 VAL A N 1
ATOM 806 C CA . VAL A 1 101 ? 11.801 -13.932 8.536 1.00 64.31 101 VAL A CA 1
ATOM 807 C C . VAL A 1 101 ? 12.218 -12.462 8.689 1.00 64.31 101 VAL A C 1
ATOM 809 O O . VAL A 1 101 ? 13.300 -12.176 9.197 1.00 64.31 101 VAL A O 1
ATOM 812 N N . ARG A 1 102 ? 11.384 -11.505 8.254 1.00 60.06 102 ARG A N 1
ATOM 813 C CA . ARG A 1 102 ? 11.706 -10.067 8.208 1.00 60.06 102 ARG A CA 1
ATOM 814 C C . ARG A 1 102 ? 11.037 -9.284 9.343 1.00 60.06 102 ARG A C 1
ATOM 816 O O . ARG A 1 102 ? 10.504 -8.203 9.121 1.00 60.06 102 ARG A O 1
ATOM 823 N N . ASN A 1 103 ? 11.077 -9.788 10.571 1.00 59.50 103 ASN A N 1
ATOM 824 C CA . ASN A 1 103 ? 10.358 -9.199 11.709 1.00 59.50 103 ASN A CA 1
ATOM 825 C C . ASN A 1 103 ? 11.123 -8.031 12.345 1.00 59.50 103 ASN A C 1
ATOM 827 O O . ASN A 1 103 ? 11.772 -8.188 13.374 1.00 59.50 103 ASN A O 1
ATOM 831 N N . HIS A 1 104 ? 11.071 -6.857 11.715 1.00 61.78 104 HIS A N 1
ATOM 832 C CA . HIS A 1 104 ? 11.684 -5.628 12.241 1.00 61.78 104 HIS A CA 1
ATOM 833 C C . HIS A 1 104 ? 10.655 -4.593 12.720 1.00 61.78 104 HIS A C 1
ATOM 835 O O . HIS A 1 104 ? 11.036 -3.607 13.343 1.00 61.78 104 HIS A O 1
ATOM 841 N N . LEU A 1 105 ? 9.361 -4.827 12.476 1.00 67.69 105 LEU A N 1
ATOM 842 C CA . LEU A 1 105 ? 8.263 -3.950 12.886 1.00 67.69 105 LEU A CA 1
ATOM 843 C C . LEU A 1 105 ? 7.272 -4.726 13.749 1.00 67.69 105 LEU A C 1
ATOM 845 O O . LEU A 1 105 ? 7.003 -5.894 13.497 1.00 67.69 105 LEU A O 1
ATOM 849 N N . THR A 1 106 ? 6.728 -4.081 14.777 1.00 73.19 106 THR A N 1
ATOM 850 C CA . THR A 1 106 ? 5.831 -4.713 15.757 1.00 73.19 106 THR A CA 1
ATOM 851 C C . THR A 1 106 ? 4.364 -4.710 15.332 1.00 73.19 106 THR A C 1
ATOM 853 O O . THR A 1 106 ? 3.533 -5.234 16.071 1.00 73.19 106 THR A O 1
ATOM 856 N N . GLU A 1 107 ? 4.019 -4.137 14.180 1.00 81.19 107 GLU A N 1
ATOM 857 C CA . GLU A 1 107 ? 2.654 -3.968 13.658 1.00 81.19 107 GLU A CA 1
ATOM 858 C C . GLU A 1 107 ? 2.517 -4.577 12.256 1.00 81.19 107 GLU A C 1
ATOM 860 O O . GLU A 1 107 ? 3.508 -5.003 11.672 1.00 81.19 107 GLU A O 1
ATOM 865 N N . SER A 1 108 ? 1.296 -4.648 11.716 1.00 88.00 108 SER A N 1
ATOM 866 C CA . SER A 1 108 ? 1.089 -5.035 10.315 1.00 88.00 108 SER A CA 1
ATOM 867 C C . SER A 1 108 ? 1.618 -3.941 9.388 1.00 88.00 108 SER A C 1
ATOM 869 O O . SER A 1 108 ? 1.286 -2.765 9.546 1.00 88.00 108 SER A O 1
ATOM 871 N N . TYR A 1 109 ? 2.409 -4.323 8.393 1.00 90.81 109 TYR A N 1
ATOM 872 C CA . TYR A 1 109 ? 3.060 -3.377 7.493 1.00 90.81 109 TYR A CA 1
ATOM 873 C C . TYR A 1 109 ? 3.056 -3.882 6.053 1.00 90.81 109 TYR A C 1
ATOM 875 O O . TYR A 1 109 ? 2.789 -5.051 5.777 1.00 90.81 109 TYR A O 1
ATOM 883 N N . CYS A 1 110 ? 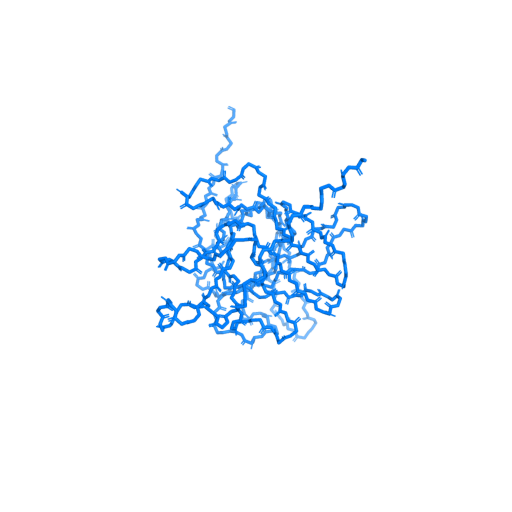3.335 -2.979 5.123 1.00 92.38 110 CYS A N 1
ATOM 884 C CA . CYS A 1 110 ? 3.551 -3.287 3.722 1.00 92.38 110 CYS A CA 1
ATOM 885 C C . CYS A 1 110 ? 4.976 -2.891 3.345 1.00 92.38 110 CYS A C 1
ATOM 887 O O . CYS A 1 110 ? 5.387 -1.758 3.587 1.00 92.38 110 CYS A O 1
ATOM 889 N N . ILE A 1 111 ? 5.717 -3.806 2.728 1.00 90.69 111 ILE A N 1
ATOM 890 C CA . ILE A 1 111 ? 6.918 -3.465 1.968 1.00 90.69 111 ILE A CA 1
ATOM 891 C C . ILE A 1 111 ? 6.440 -3.110 0.569 1.00 90.69 111 ILE A C 1
ATOM 893 O O . ILE A 1 111 ? 5.776 -3.914 -0.079 1.00 90.69 111 ILE A O 1
ATOM 897 N N . PHE A 1 112 ? 6.731 -1.903 0.121 1.00 88.88 112 PHE A N 1
ATOM 898 C CA . PHE A 1 112 ? 6.249 -1.369 -1.138 1.00 88.88 112 PHE A CA 1
ATOM 899 C C . PHE A 1 112 ? 7.429 -0.937 -1.997 1.00 88.88 112 PHE A C 1
ATOM 901 O O . PHE A 1 112 ? 8.314 -0.236 -1.515 1.00 88.88 112 PHE A O 1
ATOM 908 N N . GLY A 1 113 ? 7.439 -1.337 -3.263 1.00 83.88 113 GLY A N 1
ATOM 909 C CA . GLY A 1 113 ? 8.484 -0.972 -4.213 1.00 83.88 113 GLY A CA 1
ATOM 910 C C . GLY A 1 113 ? 9.060 -2.183 -4.931 1.00 83.88 113 GLY A C 1
ATOM 911 O O . GLY A 1 113 ? 8.352 -3.164 -5.172 1.00 83.88 113 GLY A O 1
ATOM 912 N N . GLY A 1 114 ? 10.327 -2.092 -5.330 1.00 77.12 114 GLY A N 1
ATOM 913 C CA . GLY A 1 114 ? 10.883 -2.957 -6.365 1.00 77.12 114 GLY A CA 1
ATOM 914 C C . GLY A 1 114 ? 10.097 -2.851 -7.678 1.00 77.12 114 GLY A C 1
ATOM 915 O O . GLY A 1 114 ? 9.217 -2.005 -7.843 1.00 77.12 114 GLY A O 1
ATOM 916 N N . SER A 1 115 ? 10.396 -3.737 -8.620 1.00 68.00 115 SER A N 1
ATOM 917 C CA . SER A 1 115 ? 9.655 -3.834 -9.873 1.00 68.00 115 SER A CA 1
ATOM 918 C C . SER A 1 115 ? 9.331 -5.285 -10.199 1.00 68.00 115 SER A C 1
ATOM 920 O O . SER A 1 115 ? 10.136 -6.197 -10.012 1.00 68.00 115 SER A O 1
ATOM 922 N N . SER A 1 116 ? 8.117 -5.497 -10.694 1.00 62.31 116 SER A N 1
ATOM 923 C CA . SER A 1 116 ? 7.739 -6.698 -11.433 1.00 62.31 116 SER A CA 1
ATOM 924 C C . SER A 1 116 ? 7.311 -6.281 -12.838 1.00 62.31 116 SER A C 1
ATOM 926 O O . SER A 1 116 ? 6.680 -5.236 -12.990 1.00 62.31 116 SER A O 1
ATOM 928 N N . GLY A 1 117 ? 7.656 -7.083 -13.849 1.00 55.53 117 GLY A N 1
ATOM 929 C CA . GLY A 1 117 ? 7.396 -6.778 -15.263 1.00 55.53 117 GLY A CA 1
ATOM 930 C C . GLY A 1 117 ? 8.672 -6.562 -16.085 1.00 55.53 117 GLY A C 1
ATOM 931 O O . GLY A 1 117 ? 9.777 -6.558 -15.546 1.00 55.53 117 GLY A O 1
ATOM 932 N N . ILE A 1 118 ? 8.514 -6.427 -17.404 1.00 51.88 118 ILE A N 1
ATOM 933 C CA . ILE A 1 118 ? 9.580 -6.127 -18.373 1.00 51.88 118 ILE A CA 1
ATOM 934 C C . ILE A 1 118 ? 9.100 -4.934 -19.212 1.00 51.88 118 ILE A C 1
ATOM 936 O O . ILE A 1 118 ? 7.971 -4.961 -19.695 1.00 51.88 118 ILE A O 1
ATOM 940 N N . GLY A 1 119 ? 9.941 -3.914 -19.411 1.00 56.94 119 GLY A N 1
ATOM 941 C CA . GLY A 1 119 ? 9.600 -2.740 -20.232 1.00 56.94 119 GLY A CA 1
ATOM 942 C C . GLY A 1 119 ? 8.630 -1.768 -19.545 1.00 56.94 119 GLY A C 1
ATOM 943 O O . GLY A 1 119 ? 8.745 -1.537 -18.345 1.00 56.94 119 GLY A O 1
ATOM 944 N N . ASP A 1 120 ? 7.674 -1.214 -20.293 1.00 52.47 120 ASP A N 1
ATOM 945 C CA . ASP A 1 120 ? 6.767 -0.137 -19.844 1.00 52.47 120 ASP A CA 1
ATOM 946 C C . ASP A 1 120 ? 5.708 -0.576 -18.806 1.00 52.47 120 ASP A C 1
ATOM 948 O O . ASP A 1 120 ? 4.965 0.248 -18.280 1.00 52.47 120 ASP A O 1
ATOM 952 N N . GLU A 1 121 ? 5.637 -1.870 -18.471 1.00 63.53 121 GLU A N 1
ATOM 953 C CA . GLU A 1 121 ? 4.702 -2.426 -17.478 1.00 63.53 121 GLU A CA 1
ATOM 954 C C . GLU A 1 121 ? 5.317 -2.592 -16.078 1.00 63.53 121 GLU A C 1
ATOM 956 O O . GLU A 1 121 ? 4.846 -3.405 -15.273 1.00 63.53 121 GLU A O 1
ATOM 961 N N . ILE A 1 122 ? 6.392 -1.858 -15.770 1.00 69.06 122 ILE A N 1
ATOM 962 C CA . ILE A 1 122 ? 6.987 -1.868 -14.431 1.00 69.06 122 ILE A CA 1
ATOM 963 C C . ILE A 1 122 ? 5.935 -1.428 -13.411 1.00 69.06 122 ILE A C 1
ATOM 965 O O . ILE A 1 122 ? 5.546 -0.264 -13.336 1.00 69.06 122 ILE A O 1
ATOM 969 N N . ARG A 1 123 ? 5.506 -2.380 -12.580 1.00 82.31 123 ARG A N 1
ATOM 970 C CA . ARG A 1 123 ? 4.623 -2.127 -11.440 1.00 82.31 123 ARG A CA 1
ATOM 971 C C . ARG A 1 123 ? 5.333 -2.449 -10.129 1.00 82.31 123 ARG A C 1
ATOM 973 O O . ARG A 1 123 ? 6.038 -3.468 -10.055 1.00 82.31 123 ARG A O 1
ATOM 980 N N . PRO A 1 124 ? 5.131 -1.624 -9.088 1.00 86.88 124 PRO A N 1
ATOM 981 C CA . PRO A 1 124 ? 5.653 -1.912 -7.765 1.00 86.88 124 PRO A CA 1
ATOM 982 C C . PRO A 1 124 ? 5.044 -3.201 -7.214 1.00 86.88 124 PRO A C 1
ATOM 984 O O . PRO A 1 124 ? 3.924 -3.597 -7.561 1.00 86.88 124 PRO A O 1
ATOM 987 N N . ILE A 1 125 ? 5.790 -3.846 -6.327 1.00 89.31 125 ILE A N 1
ATOM 988 C CA . ILE A 1 125 ? 5.308 -4.971 -5.538 1.00 89.31 125 ILE A CA 1
ATOM 989 C C . ILE A 1 125 ? 4.904 -4.434 -4.162 1.00 89.31 125 ILE A C 1
ATOM 991 O O . ILE A 1 125 ? 5.660 -3.709 -3.519 1.00 89.31 125 ILE A O 1
ATOM 995 N N . ALA A 1 126 ? 3.707 -4.799 -3.713 1.00 92.31 126 ALA A N 1
ATOM 996 C CA . ALA A 1 126 ? 3.197 -4.540 -2.376 1.00 92.31 126 ALA A CA 1
ATOM 997 C C . ALA A 1 126 ? 3.151 -5.863 -1.599 1.00 92.31 126 ALA A C 1
ATOM 999 O O . ALA A 1 126 ? 2.281 -6.700 -1.836 1.00 92.31 126 ALA A O 1
ATOM 1000 N N . VAL A 1 127 ? 4.105 -6.065 -0.692 1.00 92.56 127 VAL A N 1
ATOM 1001 C CA . VAL A 1 127 ? 4.174 -7.242 0.180 1.00 92.56 127 VAL A CA 1
ATOM 1002 C C . VAL A 1 127 ? 3.610 -6.881 1.548 1.00 92.56 127 VAL A C 1
ATOM 1004 O O . VAL A 1 127 ? 4.272 -6.227 2.353 1.00 92.56 127 VAL A O 1
ATOM 1007 N N . PHE A 1 128 ? 2.383 -7.309 1.811 1.00 92.62 128 PHE A N 1
ATOM 1008 C CA . PHE A 1 128 ? 1.716 -7.165 3.096 1.00 92.62 128 PHE A CA 1
ATOM 1009 C C . PHE A 1 128 ? 2.173 -8.256 4.048 1.00 92.62 128 PHE A C 1
ATOM 1011 O O . PHE A 1 128 ? 1.992 -9.439 3.776 1.00 92.62 128 PHE A O 1
ATOM 1018 N N . ILE A 1 129 ? 2.701 -7.841 5.192 1.00 91.06 129 ILE A N 1
ATOM 1019 C CA . ILE A 1 129 ? 3.027 -8.713 6.311 1.00 91.06 129 ILE A CA 1
ATOM 1020 C C . ILE A 1 129 ? 2.013 -8.405 7.412 1.00 91.06 129 ILE A C 1
ATOM 1022 O O . ILE A 1 129 ? 2.074 -7.354 8.057 1.00 91.06 129 ILE A O 1
ATOM 1026 N N . LEU A 1 130 ? 1.029 -9.288 7.582 1.00 89.62 130 LEU A N 1
ATOM 1027 C CA . LEU A 1 130 ? -0.128 -9.046 8.445 1.00 89.62 130 LEU A CA 1
ATOM 1028 C C . LEU A 1 130 ? -0.090 -9.933 9.685 1.00 89.62 130 LEU A C 1
ATOM 1030 O O . LEU A 1 130 ? 0.103 -11.142 9.585 1.00 89.62 130 LEU A O 1
ATOM 1034 N N . LYS A 1 131 ? -0.357 -9.351 10.855 1.00 88.19 131 LYS A N 1
ATOM 1035 C CA . LYS A 1 131 ? -0.609 -10.129 12.075 1.00 88.19 131 LYS A CA 1
ATOM 1036 C C . LYS A 1 131 ? -1.820 -11.044 11.918 1.00 88.19 131 LYS A C 1
ATOM 1038 O O . LYS A 1 131 ? -2.781 -10.680 11.235 1.00 88.19 131 LYS A O 1
ATOM 1043 N N . SER A 1 132 ? -1.815 -12.166 12.642 1.00 85.62 132 SER A N 1
ATOM 1044 C CA . SER A 1 132 ? -2.898 -13.164 12.627 1.00 85.62 132 SER A CA 1
ATOM 1045 C C . SER A 1 132 ? -4.301 -12.559 12.766 1.00 85.62 132 SER A C 1
ATOM 1047 O O . SER A 1 132 ? -5.192 -12.871 11.984 1.00 85.62 132 SER A O 1
ATOM 1049 N N . ASN A 1 133 ? -4.492 -11.593 13.672 1.00 84.44 133 ASN A N 1
ATOM 1050 C CA . ASN A 1 133 ? -5.799 -10.965 13.897 1.00 84.44 133 ASN A CA 1
ATOM 1051 C C . ASN A 1 133 ? -6.358 -10.197 12.684 1.00 84.44 133 ASN A C 1
ATOM 1053 O O . ASN A 1 133 ? -7.550 -9.913 12.671 1.00 84.44 133 ASN A O 1
ATOM 1057 N N . ILE A 1 134 ? -5.528 -9.830 11.703 1.00 88.12 134 ILE A N 1
ATOM 1058 C CA . ILE A 1 134 ? -5.962 -9.256 10.419 1.00 88.12 134 ILE A CA 1
ATOM 1059 C C . ILE A 1 134 ? -5.941 -10.334 9.333 1.00 88.12 134 ILE A C 1
ATOM 1061 O O . ILE A 1 134 ? -6.898 -10.447 8.571 1.00 88.12 134 ILE A O 1
ATOM 1065 N N . TYR A 1 135 ? -4.877 -11.139 9.277 1.00 88.56 135 TYR A N 1
ATOM 1066 C CA . TYR A 1 135 ? -4.691 -12.169 8.255 1.00 88.56 135 TYR A CA 1
ATOM 1067 C C . TYR A 1 135 ? -5.841 -13.187 8.231 1.00 88.56 135 TYR A C 1
ATOM 1069 O O . TYR A 1 135 ? -6.318 -13.545 7.158 1.00 88.56 135 TYR A O 1
ATOM 1077 N N . ASP A 1 136 ? -6.377 -13.569 9.390 1.00 87.62 136 ASP A N 1
ATOM 1078 C CA . ASP A 1 136 ? -7.491 -14.519 9.477 1.00 87.62 136 ASP A CA 1
ATOM 1079 C C . ASP A 1 136 ? -8.784 -13.984 8.825 1.00 87.62 136 ASP A C 1
ATOM 1081 O O . ASP A 1 136 ? -9.619 -14.762 8.357 1.00 87.62 136 ASP A O 1
ATOM 1085 N N . TYR A 1 137 ? -8.971 -12.658 8.753 1.00 88.12 137 TYR A N 1
ATOM 1086 C CA . TYR A 1 137 ? -10.070 -12.066 7.980 1.00 88.12 137 TYR A CA 1
ATOM 1087 C C . TYR A 1 137 ? -9.828 -12.171 6.474 1.00 88.12 137 TYR A C 1
ATOM 1089 O O . TYR A 1 137 ? -10.781 -12.382 5.729 1.00 88.12 137 TYR A O 1
ATOM 1097 N N . ILE A 1 138 ? -8.572 -12.073 6.029 1.00 88.06 138 ILE A N 1
ATOM 1098 C CA . ILE A 1 138 ? -8.191 -12.251 4.621 1.00 88.06 138 ILE A CA 1
ATOM 1099 C C . ILE A 1 138 ? -8.435 -13.698 4.186 1.00 88.06 138 ILE A C 1
ATOM 1101 O O . ILE A 1 138 ? -9.047 -13.928 3.146 1.00 88.06 138 ILE A O 1
ATOM 1105 N N . GLU A 1 139 ? -8.045 -14.675 5.011 1.00 87.12 139 GLU A N 1
ATOM 1106 C CA . GLU A 1 139 ? -8.306 -16.094 4.734 1.00 87.12 139 GLU A CA 1
ATOM 1107 C C . GLU A 1 139 ? -9.808 -16.381 4.607 1.00 87.12 139 GLU A C 1
ATOM 1109 O O . GLU A 1 139 ? -10.235 -17.094 3.700 1.00 87.12 139 GLU A O 1
ATOM 1114 N N . LYS A 1 140 ? -10.633 -15.775 5.469 1.00 85.69 140 LYS A N 1
ATOM 1115 C CA . LYS A 1 140 ? -12.098 -15.876 5.369 1.00 85.69 140 LYS A CA 1
ATOM 1116 C C . LYS A 1 140 ? -12.657 -15.148 4.149 1.00 85.69 140 LYS A C 1
ATOM 1118 O O . LYS A 1 140 ? -13.629 -15.611 3.568 1.00 85.69 140 LYS A O 1
ATOM 1123 N N . ALA A 1 141 ? -12.072 -14.025 3.747 1.00 84.44 141 ALA A N 1
ATOM 1124 C CA . ALA A 1 141 ? -12.505 -13.312 2.551 1.00 84.44 141 ALA A CA 1
ATOM 1125 C C . ALA A 1 141 ? -12.247 -14.127 1.280 1.00 84.44 141 ALA A C 1
ATOM 1127 O O . ALA A 1 141 ? -13.031 -14.072 0.339 1.00 84.44 141 ALA A O 1
ATOM 1128 N N . PHE A 1 142 ? -11.183 -14.930 1.262 1.00 80.38 142 PHE A N 1
ATOM 1129 C CA . PHE A 1 142 ? -10.813 -15.738 0.103 1.00 80.38 142 PHE A CA 1
ATOM 1130 C C . PHE A 1 142 ? -11.874 -16.776 -0.298 1.00 80.38 142 PHE A C 1
ATOM 1132 O O . PHE A 1 142 ? -11.952 -17.141 -1.466 1.00 80.38 142 PHE A O 1
ATOM 1139 N N . VAL A 1 143 ? -12.727 -17.229 0.631 1.00 79.19 143 VAL A N 1
ATOM 1140 C CA . VAL A 1 143 ? -13.832 -18.147 0.288 1.00 79.19 143 VAL A CA 1
ATOM 1141 C C . VAL A 1 143 ? -15.023 -17.449 -0.382 1.00 79.19 143 VAL A C 1
ATOM 1143 O O . VAL A 1 143 ? -15.983 -18.107 -0.781 1.00 79.19 143 VAL A O 1
ATOM 1146 N N . MET A 1 144 ? -14.996 -16.120 -0.494 1.00 82.88 144 MET A N 1
ATOM 1147 C CA . MET A 1 144 ? -16.018 -15.348 -1.196 1.00 82.88 144 MET A CA 1
ATOM 1148 C C . MET A 1 144 ? -15.816 -15.476 -2.714 1.00 82.88 144 MET A C 1
ATOM 1150 O O . MET A 1 144 ? -14.703 -15.667 -3.189 1.00 82.88 144 MET A O 1
ATOM 1154 N N . ALA A 1 145 ? -16.893 -15.362 -3.496 1.00 79.12 145 ALA A N 1
ATOM 1155 C CA . ALA A 1 145 ? -16.827 -15.554 -4.949 1.00 79.12 145 ALA A CA 1
ATOM 1156 C C . ALA A 1 145 ? -16.019 -14.462 -5.677 1.00 79.12 145 ALA A C 1
ATOM 1158 O O . ALA A 1 145 ? -15.428 -14.735 -6.719 1.00 79.12 145 ALA A O 1
ATOM 1159 N N . ASN A 1 146 ? -16.000 -13.234 -5.145 1.00 84.44 146 ASN A N 1
ATOM 1160 C CA . ASN A 1 146 ? -15.236 -12.120 -5.704 1.00 84.44 146 ASN A CA 1
ATOM 1161 C C . ASN A 1 146 ? -14.845 -11.111 -4.603 1.00 84.44 146 ASN A C 1
ATOM 1163 O O . ASN A 1 146 ? -15.442 -10.029 -4.500 1.00 84.44 146 ASN A O 1
ATOM 1167 N N . PRO A 1 147 ? -13.899 -11.473 -3.715 1.00 88.56 147 PRO A N 1
ATOM 1168 C CA . PRO A 1 147 ? -13.489 -10.593 -2.637 1.00 88.56 147 PRO A CA 1
ATOM 1169 C C . PRO A 1 147 ? -12.721 -9.393 -3.190 1.00 88.56 147 PRO A C 1
ATOM 1171 O O . PRO A 1 147 ? -11.798 -9.528 -3.995 1.00 88.56 147 PRO A O 1
ATOM 1174 N N . GLN A 1 148 ? -13.076 -8.217 -2.690 1.00 91.69 148 GLN A N 1
ATOM 1175 C CA . GLN A 1 148 ? -12.290 -7.001 -2.803 1.00 91.69 148 GLN A CA 1
ATOM 1176 C C . GLN A 1 148 ? -11.881 -6.563 -1.401 1.00 91.69 148 GLN A C 1
ATOM 1178 O O . GLN A 1 148 ? -12.723 -6.457 -0.507 1.00 91.69 148 GLN A O 1
ATOM 1183 N N . ILE A 1 149 ? -10.590 -6.306 -1.214 1.00 91.81 149 ILE A N 1
ATOM 1184 C CA . ILE A 1 149 ? -10.028 -5.911 0.078 1.00 91.81 149 ILE A CA 1
ATOM 1185 C C . ILE A 1 149 ? -9.331 -4.574 -0.082 1.00 91.81 149 ILE A C 1
ATOM 1187 O O . ILE A 1 149 ? -8.490 -4.416 -0.960 1.00 91.81 149 ILE A O 1
ATOM 1191 N N . GLU A 1 150 ? -9.663 -3.619 0.771 1.00 93.69 150 GLU A N 1
ATOM 1192 C CA . GLU A 1 150 ? -9.053 -2.299 0.762 1.00 93.69 150 GLU A CA 1
ATOM 1193 C C . GLU A 1 150 ? -8.121 -2.131 1.959 1.00 93.69 150 GLU A C 1
ATOM 1195 O O . GLU A 1 150 ? -8.514 -2.320 3.114 1.00 93.69 150 GLU A O 1
ATOM 1200 N N . PHE A 1 151 ? -6.880 -1.747 1.672 1.00 93.44 151 PHE A N 1
ATOM 1201 C CA . PHE A 1 151 ? -5.893 -1.356 2.668 1.00 93.44 151 PHE A CA 1
ATOM 1202 C C . PHE A 1 151 ? -5.572 0.124 2.532 1.00 93.44 151 PHE A C 1
ATOM 1204 O O . PHE A 1 151 ? -5.357 0.604 1.427 1.00 93.44 151 PHE A O 1
ATOM 1211 N N . ASN A 1 152 ? -5.450 0.833 3.648 1.00 92.56 152 ASN A N 1
ATOM 1212 C CA . ASN A 1 152 ? -4.816 2.142 3.683 1.00 92.56 152 ASN A CA 1
ATOM 1213 C C . ASN A 1 152 ? -3.332 1.954 4.004 1.00 92.56 152 ASN A C 1
ATOM 1215 O O . ASN A 1 152 ? -2.988 1.312 5.002 1.00 92.56 152 ASN A O 1
ATOM 1219 N N . LEU A 1 153 ? -2.469 2.507 3.156 1.00 92.25 153 LEU A N 1
ATOM 1220 C CA . LEU A 1 153 ? -1.026 2.510 3.345 1.00 92.25 153 LEU A CA 1
ATOM 1221 C C . LEU A 1 153 ? -0.566 3.908 3.735 1.00 92.25 153 LEU A C 1
ATOM 1223 O O . LEU A 1 153 ? -0.854 4.885 3.042 1.00 92.25 153 LEU A O 1
ATOM 1227 N N . LYS A 1 154 ? 0.175 3.985 4.841 1.00 91.25 154 LYS A N 1
ATOM 1228 C CA . LYS A 1 154 ? 0.735 5.230 5.361 1.00 91.25 154 LYS A CA 1
ATOM 1229 C C . LYS A 1 154 ? 2.258 5.166 5.383 1.00 91.25 154 LYS A C 1
ATOM 1231 O O . LYS A 1 154 ? 2.838 4.392 6.145 1.00 91.25 154 LYS A O 1
ATOM 1236 N N . PHE A 1 155 ? 2.887 6.028 4.592 1.00 90.06 155 PHE A N 1
ATOM 1237 C CA . PHE A 1 155 ? 4.336 6.183 4.512 1.00 90.06 155 PHE A CA 1
ATOM 1238 C C . PHE A 1 155 ? 4.754 7.341 5.403 1.00 90.06 155 PHE A C 1
ATOM 1240 O O . PHE A 1 155 ? 4.306 8.470 5.206 1.00 90.06 155 PHE A O 1
ATOM 1247 N N . THR A 1 156 ? 5.612 7.066 6.378 1.00 88.50 156 THR A N 1
ATOM 1248 C CA . THR A 1 156 ? 6.210 8.092 7.239 1.00 88.50 156 THR A CA 1
ATOM 1249 C C . THR A 1 156 ? 7.719 7.911 7.253 1.00 88.50 156 THR A C 1
ATOM 1251 O O . THR A 1 156 ? 8.203 6.810 6.977 1.00 88.50 156 THR A O 1
ATOM 1254 N N . LYS A 1 157 ? 8.477 8.970 7.543 1.00 84.94 157 LYS A N 1
ATOM 1255 C CA . LYS A 1 157 ? 9.942 8.908 7.556 1.00 84.94 157 LYS A CA 1
ATOM 1256 C C . LYS A 1 157 ? 10.471 8.064 8.728 1.00 84.94 157 LYS A C 1
ATOM 1258 O O . LYS A 1 157 ? 11.481 7.393 8.548 1.00 84.94 157 LYS A O 1
ATOM 1263 N N . ALA A 1 158 ? 9.771 7.990 9.862 1.00 85.12 158 ALA A N 1
ATOM 1264 C CA . ALA A 1 158 ? 10.188 7.212 11.032 1.00 85.12 158 ALA A CA 1
ATOM 1265 C C . ALA A 1 158 ? 10.325 5.702 10.779 1.00 85.12 158 ALA A C 1
ATOM 1267 O O . ALA A 1 158 ? 11.117 5.046 11.453 1.00 85.12 158 ALA A O 1
ATOM 1268 N N . ILE A 1 159 ? 9.567 5.151 9.826 1.00 84.12 159 ILE A N 1
ATOM 1269 C CA . ILE A 1 159 ? 9.622 3.722 9.478 1.00 84.12 159 ILE A CA 1
ATOM 1270 C C . ILE A 1 159 ? 10.513 3.435 8.262 1.00 84.12 159 ILE A C 1
ATOM 1272 O O . ILE A 1 159 ? 10.719 2.270 7.926 1.00 84.12 159 ILE A O 1
ATOM 1276 N N . GLN A 1 160 ? 11.035 4.468 7.590 1.00 86.50 160 GLN A N 1
ATOM 1277 C CA . GLN A 1 160 ? 11.940 4.278 6.458 1.00 86.50 160 GLN A CA 1
ATOM 1278 C C . GLN A 1 160 ? 13.388 4.091 6.903 1.00 86.50 160 GL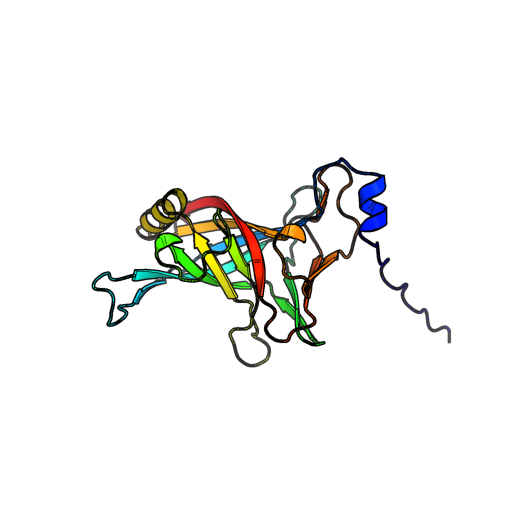N A C 1
ATOM 1280 O O . GLN A 1 160 ? 13.797 4.441 8.011 1.00 86.50 160 GLN A O 1
ATOM 1285 N N . ARG A 1 161 ? 14.202 3.593 5.971 1.00 83.12 161 ARG A N 1
ATOM 1286 C CA . ARG A 1 161 ? 15.658 3.637 6.097 1.00 83.12 161 ARG A CA 1
ATOM 1287 C C . ARG A 1 161 ? 16.184 5.055 5.862 1.00 83.12 161 ARG A C 1
ATOM 1289 O O . ARG A 1 161 ? 15.509 5.888 5.267 1.00 83.12 161 ARG A O 1
ATOM 1296 N N . LYS A 1 162 ? 17.411 5.325 6.312 1.00 83.38 162 LYS A N 1
ATOM 1297 C CA . LYS A 1 162 ? 18.020 6.667 6.272 1.00 83.38 162 LYS A CA 1
ATOM 1298 C C . LYS A 1 162 ? 18.198 7.198 4.841 1.00 83.38 162 LYS A C 1
ATOM 1300 O O . LYS A 1 162 ? 18.113 8.399 4.624 1.00 83.38 162 LYS A O 1
ATOM 1305 N N . GLU A 1 163 ? 18.452 6.298 3.903 1.00 83.31 163 GLU A N 1
ATOM 1306 C CA . GLU A 1 163 ? 18.625 6.517 2.460 1.00 83.31 163 GLU A CA 1
ATOM 1307 C C . GLU A 1 163 ? 17.315 6.715 1.673 1.00 83.31 163 GLU A C 1
ATOM 1309 O O . GLU A 1 163 ? 17.336 6.811 0.447 1.00 83.31 163 GLU A O 1
ATOM 1314 N N . MET A 1 164 ? 16.165 6.683 2.348 1.00 83.69 164 MET A N 1
ATOM 1315 C CA . MET A 1 164 ? 14.854 6.834 1.724 1.00 83.69 164 MET A CA 1
ATOM 1316 C C . MET A 1 164 ? 14.251 8.173 2.110 1.00 83.69 164 MET A C 1
ATOM 1318 O O . MET A 1 164 ? 14.362 8.631 3.250 1.00 83.69 164 MET A O 1
ATOM 1322 N N . SER A 1 165 ? 13.553 8.778 1.160 1.00 84.75 165 SER A N 1
ATOM 1323 C CA . SER A 1 165 ? 12.832 10.018 1.388 1.00 84.75 165 SER A CA 1
ATOM 1324 C C . SER A 1 165 ? 11.429 9.963 0.797 1.00 84.75 165 SER A C 1
ATOM 1326 O O . SER A 1 165 ? 11.112 9.157 -0.081 1.00 84.75 165 SER A O 1
ATOM 1328 N N . ILE A 1 166 ? 10.562 10.797 1.366 1.00 86.62 166 ILE A N 1
ATOM 1329 C CA . ILE A 1 166 ? 9.193 11.004 0.913 1.00 86.62 166 ILE A CA 1
ATOM 1330 C C . ILE A 1 166 ? 9.122 12.473 0.517 1.00 86.62 166 ILE A C 1
ATOM 1332 O O . ILE A 1 166 ? 9.291 13.346 1.369 1.00 86.62 166 ILE A O 1
ATOM 1336 N N . THR A 1 167 ? 8.912 12.731 -0.767 1.00 85.50 167 THR A N 1
ATOM 1337 C CA . THR A 1 167 ? 8.829 14.086 -1.316 1.00 85.50 167 THR A CA 1
ATOM 1338 C C . THR A 1 167 ? 7.387 14.395 -1.661 1.00 85.50 167 THR A C 1
ATOM 1340 O O . THR A 1 167 ? 6.726 13.599 -2.321 1.00 85.50 167 THR A O 1
ATOM 1343 N N . PHE A 1 168 ? 6.899 15.552 -1.232 1.00 83.62 168 PHE A N 1
ATOM 1344 C CA . PHE A 1 168 ? 5.528 15.985 -1.465 1.00 83.62 168 PHE A CA 1
ATOM 1345 C C . PHE A 1 168 ? 5.511 17.124 -2.481 1.00 83.62 168 PHE A C 1
ATOM 1347 O O . PHE A 1 168 ? 6.312 18.050 -2.363 1.00 83.62 168 PHE A O 1
ATOM 1354 N N . ASP A 1 169 ? 4.602 17.077 -3.455 1.00 78.38 169 ASP A N 1
ATOM 1355 C CA . ASP A 1 169 ? 4.455 18.173 -4.424 1.00 78.38 169 ASP A CA 1
ATOM 1356 C C . ASP A 1 169 ? 3.893 19.434 -3.765 1.00 78.38 169 ASP A C 1
ATOM 1358 O O . ASP A 1 169 ? 4.193 20.552 -4.181 1.00 78.38 169 ASP A O 1
ATOM 1362 N N . GLN A 1 170 ? 3.066 19.243 -2.738 1.00 76.88 170 GLN A N 1
ATOM 1363 C CA . GLN A 1 170 ? 2.484 20.303 -1.931 1.00 76.88 170 GLN A CA 1
ATOM 1364 C C . GLN A 1 170 ? 2.767 20.053 -0.447 1.00 76.88 170 GLN A C 1
ATOM 1366 O O . GLN A 1 170 ? 2.915 18.901 -0.031 1.00 76.88 170 GLN A O 1
ATOM 1371 N N . PRO A 1 171 ? 2.849 21.115 0.374 1.00 77.81 171 PRO A N 1
ATOM 1372 C CA . PRO A 1 171 ? 2.931 20.964 1.818 1.00 77.81 171 PRO A CA 1
ATOM 1373 C C . PRO A 1 171 ? 1.803 20.069 2.362 1.00 77.81 171 PRO A C 1
ATOM 1375 O O . PRO A 1 171 ? 0.659 20.220 1.934 1.00 77.81 171 PRO A O 1
ATOM 1378 N N . PRO A 1 172 ? 2.091 19.200 3.348 1.00 77.06 172 PRO A N 1
ATOM 1379 C CA . PRO A 1 172 ? 1.061 18.472 4.079 1.00 77.06 172 PRO A CA 1
ATOM 1380 C C . PRO A 1 172 ? 0.008 19.410 4.668 1.00 77.06 172 PRO A C 1
ATOM 1382 O O . PRO A 1 172 ? 0.337 20.505 5.134 1.00 77.06 172 PRO A O 1
ATOM 1385 N N . ASN A 1 173 ? -1.243 18.950 4.704 1.00 75.31 173 ASN A N 1
ATOM 1386 C CA . ASN A 1 173 ? -2.344 19.689 5.310 1.00 75.31 173 ASN A CA 1
ATOM 1387 C C . ASN A 1 173 ? -1.999 20.060 6.766 1.00 75.31 173 ASN A C 1
ATOM 1389 O O . ASN A 1 173 ? -1.569 19.209 7.547 1.00 75.31 173 ASN A O 1
ATOM 1393 N N . SER A 1 174 ? -2.193 21.325 7.145 1.00 71.06 174 SER A N 1
ATOM 1394 C CA . SER A 1 174 ? -1.776 21.845 8.454 1.00 71.06 174 SER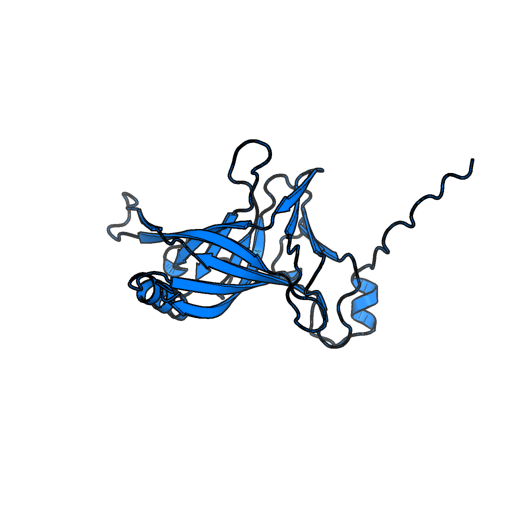 A CA 1
ATOM 1395 C C . SER A 1 174 ? -2.538 21.258 9.646 1.00 71.06 174 SER A C 1
ATOM 1397 O O . SER A 1 174 ? -2.027 21.280 10.764 1.00 71.06 174 SER A O 1
ATOM 1399 N N . GLU A 1 175 ? -3.751 20.741 9.438 1.00 73.00 175 GLU A N 1
ATOM 1400 C CA . GLU A 1 175 ? -4.581 20.149 10.493 1.00 73.00 175 GLU A CA 1
ATOM 1401 C C . GLU A 1 175 ? -4.279 18.657 10.693 1.00 73.00 175 GLU A C 1
ATOM 1403 O O . GLU A 1 175 ? -4.244 18.160 11.824 1.00 73.00 175 GLU A O 1
ATOM 1408 N N . THR A 1 176 ? -4.044 17.926 9.598 1.00 70.81 176 THR A N 1
ATOM 1409 C CA . THR A 1 176 ? -3.885 16.461 9.622 1.00 70.81 176 THR A CA 1
ATOM 1410 C C . THR A 1 176 ? -2.435 15.990 9.496 1.00 70.81 176 THR A C 1
ATOM 1412 O O . THR A 1 176 ? -2.138 14.856 9.881 1.00 70.81 176 THR A O 1
ATOM 1415 N N . CYS A 1 177 ? -1.531 16.845 9.008 1.00 72.31 177 CYS A N 1
ATOM 1416 C CA . CYS A 1 177 ? -0.172 16.515 8.561 1.00 72.31 177 CYS A CA 1
ATOM 1417 C C . CYS A 1 177 ? -0.129 15.420 7.475 1.00 72.31 177 CYS A C 1
ATOM 1419 O O . CYS A 1 177 ? 0.874 14.718 7.342 1.00 72.31 177 CYS A O 1
ATOM 1421 N N . LEU A 1 178 ? -1.209 15.228 6.713 1.00 70.75 178 LEU A N 1
ATOM 1422 C CA . LEU A 1 178 ? -1.284 14.228 5.644 1.00 70.75 178 LEU A CA 1
ATOM 1423 C C . LEU A 1 178 ? -1.225 14.897 4.269 1.00 70.75 178 LEU A C 1
ATOM 1425 O O . LEU A 1 178 ? -1.677 16.029 4.109 1.00 70.75 178 LEU A O 1
ATOM 1429 N N . THR A 1 179 ? -0.712 14.165 3.282 1.00 71.56 179 THR A N 1
ATOM 1430 C CA . THR A 1 179 ? -0.976 14.424 1.861 1.00 71.56 179 THR A CA 1
ATOM 1431 C C . THR A 1 179 ? -1.685 13.206 1.284 1.00 71.56 179 THR A C 1
ATOM 1433 O O . THR A 1 179 ? -1.116 12.107 1.243 1.00 71.56 179 THR A O 1
ATOM 1436 N N . THR A 1 180 ? -2.925 13.383 0.847 1.00 66.50 180 THR A N 1
ATOM 1437 C CA . THR A 1 180 ? -3.721 12.315 0.228 1.00 66.50 180 THR A CA 1
ATOM 1438 C C . THR A 1 180 ? -3.434 12.173 -1.270 1.00 66.50 180 THR A C 1
ATOM 1440 O O . THR A 1 180 ? -3.746 11.132 -1.856 1.00 66.50 180 THR A O 1
ATOM 1443 N N . ASN A 1 181 ? -2.746 13.154 -1.870 1.00 73.44 181 ASN A N 1
ATOM 1444 C CA . ASN A 1 181 ? -2.320 13.138 -3.262 1.00 73.44 181 ASN A CA 1
ATOM 1445 C C . ASN A 1 181 ? -0.863 13.595 -3.469 1.00 73.44 181 ASN A C 1
ATOM 1447 O O . ASN A 1 181 ? -0.265 14.260 -2.628 1.00 73.44 181 ASN A O 1
ATOM 1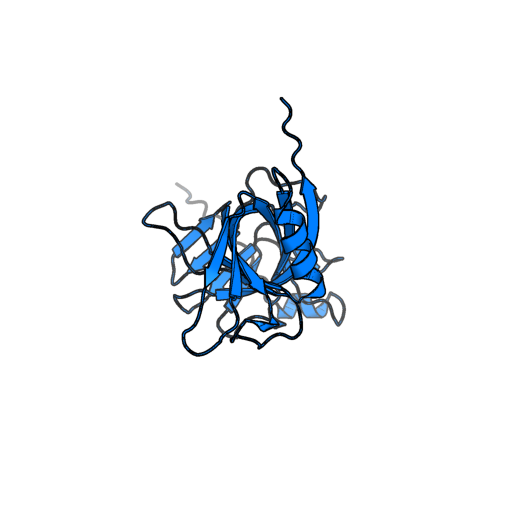451 N N . HIS A 1 182 ? -0.293 13.198 -4.610 1.00 71.88 182 HIS A N 1
ATOM 1452 C CA . HIS A 1 182 ? 0.935 13.769 -5.173 1.00 71.88 182 HIS A CA 1
ATOM 1453 C C . HIS A 1 182 ? 2.183 13.756 -4.266 1.00 71.88 182 HIS A C 1
ATOM 1455 O O . HIS A 1 182 ? 2.815 14.787 -4.023 1.00 71.88 182 HIS A O 1
ATOM 1461 N N . PHE A 1 183 ? 2.613 12.561 -3.856 1.00 84.00 183 PHE A N 1
ATOM 1462 C CA . PHE A 1 183 ? 3.937 12.352 -3.269 1.00 84.00 183 PHE A CA 1
ATOM 1463 C C . PHE A 1 183 ? 4.764 11.351 -4.078 1.00 84.00 183 PHE A C 1
ATOM 1465 O O . PHE A 1 183 ? 4.227 10.522 -4.814 1.00 84.00 183 PHE A O 1
ATOM 1472 N N . THR A 1 184 ? 6.083 11.460 -3.948 1.00 87.06 184 THR A N 1
ATOM 1473 C CA . THR A 1 184 ? 7.074 10.583 -4.569 1.00 87.06 184 THR A CA 1
ATOM 1474 C C . THR A 1 184 ? 7.849 9.858 -3.481 1.00 87.06 184 THR A C 1
ATOM 1476 O O . THR A 1 184 ? 8.340 10.478 -2.535 1.00 87.06 184 THR A O 1
ATOM 1479 N N . LEU A 1 185 ? 7.961 8.543 -3.630 1.00 87.25 185 LEU A N 1
ATOM 1480 C CA . LEU A 1 185 ? 8.859 7.710 -2.845 1.00 87.25 185 LEU A CA 1
ATOM 1481 C C . LEU A 1 185 ? 10.215 7.671 -3.547 1.00 87.25 185 LEU A C 1
ATOM 1483 O O . LEU A 1 185 ? 10.294 7.268 -4.707 1.00 87.25 185 LEU A O 1
ATOM 1487 N N . ASP A 1 186 ? 11.259 8.121 -2.857 1.00 85.31 186 ASP A N 1
ATOM 1488 C CA . ASP A 1 186 ? 12.594 8.293 -3.431 1.00 85.31 186 ASP A CA 1
ATOM 1489 C C . ASP A 1 186 ? 13.654 7.542 -2.614 1.00 85.31 186 ASP A C 1
ATOM 1491 O O . ASP A 1 186 ? 13.531 7.386 -1.390 1.00 85.31 186 ASP A O 1
ATOM 1495 N N . SER A 1 187 ? 14.655 7.001 -3.306 1.00 75.44 187 SER A N 1
ATOM 1496 C CA . SER A 1 187 ? 15.757 6.251 -2.719 1.00 75.44 187 SER A CA 1
ATOM 1497 C C . SER A 1 187 ? 17.015 6.348 -3.573 1.00 75.44 187 SER A C 1
ATOM 1499 O O . SER A 1 187 ? 17.010 6.023 -4.761 1.00 75.44 187 SER A O 1
ATOM 1501 N N . ASP A 1 188 ? 18.129 6.643 -2.903 1.00 65.75 188 ASP A N 1
ATOM 1502 C CA . ASP A 1 188 ? 19.467 6.652 -3.505 1.00 65.75 188 ASP A CA 1
ATOM 1503 C C . ASP A 1 188 ? 19.984 5.232 -3.836 1.00 65.75 188 ASP A C 1
ATOM 1505 O O . ASP A 1 188 ? 21.075 5.068 -4.386 1.00 65.75 188 ASP A O 1
ATOM 1509 N N . ILE A 1 189 ? 19.231 4.175 -3.487 1.00 62.56 189 ILE A N 1
ATOM 1510 C CA . ILE A 1 189 ? 19.624 2.769 -3.649 1.00 62.56 189 ILE A CA 1
ATOM 1511 C C . ILE A 1 189 ? 18.664 2.059 -4.611 1.00 62.56 189 ILE A C 1
ATOM 1513 O O . ILE A 1 189 ? 17.454 2.015 -4.398 1.00 62.56 189 ILE A O 1
ATOM 1517 N N . GLY A 1 190 ? 19.217 1.418 -5.645 1.00 56.66 190 GLY A N 1
ATOM 1518 C CA . GLY A 1 190 ? 18.463 0.909 -6.800 1.00 56.66 190 GLY A CA 1
ATOM 1519 C C . GLY A 1 190 ? 17.431 -0.202 -6.568 1.00 56.66 190 GLY A C 1
ATOM 1520 O O . GLY A 1 190 ? 16.781 -0.598 -7.527 1.00 56.66 190 GLY A O 1
ATOM 1521 N N . LEU A 1 191 ? 17.253 -0.714 -5.344 1.00 63.44 191 LEU A N 1
ATOM 1522 C CA . LEU A 1 191 ? 16.190 -1.688 -5.047 1.00 63.44 191 LEU A CA 1
ATOM 1523 C C . LEU A 1 191 ? 14.888 -1.047 -4.548 1.00 63.44 191 LEU A C 1
ATOM 1525 O O . LEU A 1 191 ? 13.867 -1.724 -4.606 1.00 63.44 191 LEU A O 1
ATOM 1529 N N . GLY A 1 192 ? 14.924 0.201 -4.052 1.00 72.00 192 GLY A N 1
ATOM 1530 C CA . GLY A 1 192 ? 13.743 0.981 -3.661 1.00 72.00 192 GLY A CA 1
ATOM 1531 C C . GLY A 1 192 ? 12.664 0.178 -2.919 1.00 72.00 192 GLY A C 1
ATOM 1532 O O . GLY A 1 192 ? 11.652 -0.185 -3.511 1.00 72.00 192 GLY A O 1
ATOM 1533 N N . LEU A 1 193 ? 12.875 -0.148 -1.640 1.00 85.31 193 LEU A N 1
ATOM 1534 C CA . LEU A 1 193 ? 11.888 -0.871 -0.822 1.00 85.31 193 LEU A CA 1
ATOM 1535 C C . LEU A 1 193 ? 11.450 -0.018 0.368 1.00 85.31 193 LEU A C 1
ATOM 1537 O O . LEU A 1 193 ? 12.111 -0.018 1.404 1.00 85.31 193 LEU A O 1
ATOM 1541 N N . TRP A 1 194 ? 10.332 0.678 0.223 1.00 89.50 194 TRP A N 1
ATOM 1542 C CA . TRP A 1 194 ? 9.750 1.528 1.255 1.00 89.50 194 TRP A CA 1
ATOM 1543 C C . TRP A 1 194 ? 8.830 0.728 2.172 1.00 89.50 194 TRP A C 1
ATOM 1545 O O . TRP A 1 194 ? 8.239 -0.275 1.775 1.00 89.50 194 TRP A O 1
ATOM 1555 N N . TYR A 1 195 ? 8.679 1.189 3.405 1.00 90.06 195 TYR A N 1
ATOM 1556 C CA . TYR A 1 195 ? 7.794 0.580 4.392 1.00 90.06 195 TYR A CA 1
ATOM 1557 C C . TYR A 1 195 ? 6.561 1.454 4.581 1.00 90.06 195 TYR A C 1
ATOM 1559 O O . TYR A 1 195 ? 6.658 2.673 4.682 1.00 90.06 195 TYR A O 1
ATOM 1567 N N . ALA A 1 196 ? 5.389 0.846 4.655 1.00 91.81 196 ALA A N 1
ATOM 1568 C CA . ALA A 1 196 ? 4.158 1.532 5.004 1.00 91.81 196 ALA A CA 1
ATOM 1569 C C . ALA A 1 196 ? 3.493 0.838 6.181 1.00 91.81 196 ALA A C 1
ATOM 1571 O O . ALA A 1 196 ? 3.372 -0.388 6.200 1.00 91.81 196 ALA A O 1
ATOM 1572 N N . ASN A 1 197 ? 2.985 1.626 7.124 1.00 90.69 197 ASN A N 1
ATOM 1573 C CA . ASN A 1 197 ? 2.022 1.104 8.082 1.00 90.69 197 ASN A CA 1
ATOM 1574 C C . ASN A 1 197 ? 0.759 0.726 7.310 1.00 90.69 197 ASN A C 1
ATOM 1576 O O . ASN A 1 197 ? 0.273 1.515 6.494 1.00 90.69 197 ASN A O 1
ATOM 1580 N N . SER A 1 198 ? 0.257 -0.484 7.548 1.00 90.56 198 SER A N 1
ATOM 1581 C CA . SER A 1 198 ? -0.876 -1.028 6.809 1.00 90.56 198 SER A CA 1
ATOM 1582 C C . SER A 1 198 ? -2.084 -1.177 7.717 1.00 90.56 198 SER A C 1
ATOM 1584 O O . SER A 1 198 ? -2.016 -1.806 8.775 1.00 90.56 198 SER A O 1
ATOM 1586 N N . LYS A 1 199 ? -3.214 -0.620 7.280 1.00 91.00 199 LYS A N 1
ATOM 1587 C CA . LYS A 1 199 ? -4.497 -0.751 7.963 1.00 91.00 199 LYS A CA 1
ATOM 1588 C C . LYS A 1 199 ? -5.526 -1.359 7.020 1.00 91.00 199 LYS A C 1
ATOM 1590 O O . LYS A 1 199 ? -5.758 -0.830 5.938 1.00 91.00 199 LYS A O 1
ATOM 1595 N N . LEU A 1 200 ? -6.183 -2.428 7.462 1.00 91.31 200 LEU A N 1
ATOM 1596 C CA . LEU A 1 200 ? -7.371 -2.954 6.793 1.00 91.31 200 LEU A CA 1
ATOM 1597 C C . LEU A 1 200 ? -8.513 -1.931 6.910 1.00 91.31 200 LEU A C 1
ATOM 1599 O O . LEU A 1 200 ? -8.852 -1.513 8.019 1.00 91.31 200 LEU A O 1
ATOM 1603 N N . VAL A 1 201 ? -9.077 -1.523 5.775 1.00 91.56 201 VAL A N 1
ATOM 1604 C CA . VAL A 1 201 ? -10.190 -0.565 5.696 1.00 91.56 201 VAL A CA 1
ATOM 1605 C C . VAL A 1 201 ? -11.506 -1.310 5.537 1.00 91.56 201 VAL A C 1
ATOM 1607 O O . VAL A 1 201 ? -12.408 -1.144 6.353 1.00 91.56 201 VAL A O 1
ATOM 1610 N N . GLU A 1 202 ? -11.602 -2.147 4.506 1.00 92.31 202 GLU A N 1
ATOM 1611 C CA . GLU A 1 202 ? -12.837 -2.831 4.131 1.00 92.31 202 GLU A CA 1
ATOM 1612 C C . GLU A 1 202 ? -12.532 -4.193 3.496 1.00 92.31 202 GLU A C 1
ATOM 1614 O O . GLU A 1 202 ? -11.522 -4.372 2.815 1.00 92.31 202 GLU A O 1
ATOM 1619 N N . ILE A 1 203 ? -13.440 -5.148 3.698 1.00 89.94 203 ILE A N 1
ATOM 1620 C CA . ILE A 1 203 ? -13.550 -6.372 2.904 1.00 89.94 203 ILE A CA 1
ATOM 1621 C C . ILE A 1 203 ? -14.977 -6.416 2.372 1.00 89.94 203 ILE A C 1
ATOM 1623 O O . ILE A 1 203 ? -15.925 -6.377 3.157 1.00 89.94 203 ILE A O 1
ATOM 1627 N N . LYS A 1 204 ? -15.140 -6.535 1.056 1.00 89.12 204 LYS A N 1
ATOM 1628 C CA . LYS A 1 204 ? -16.455 -6.651 0.423 1.00 89.12 204 LYS A CA 1
ATOM 1629 C C . LYS A 1 204 ? -16.494 -7.748 -0.624 1.00 89.12 204 LYS A C 1
ATOM 1631 O O . LYS A 1 204 ? -15.475 -8.122 -1.195 1.00 89.12 204 LYS A O 1
ATOM 1636 N N . ASN A 1 205 ? -17.701 -8.240 -0.885 1.00 83.56 205 ASN A N 1
ATOM 1637 C CA . ASN A 1 205 ? -17.975 -9.079 -2.042 1.00 83.56 205 ASN A CA 1
ATOM 1638 C C . ASN A 1 205 ? -18.458 -8.182 -3.171 1.00 83.56 205 ASN A C 1
ATOM 1640 O O . ASN A 1 205 ? -19.465 -7.489 -3.006 1.00 83.56 205 ASN A O 1
ATOM 1644 N N . LEU A 1 206 ? -17.807 -8.232 -4.324 1.00 76.06 206 LEU A N 1
ATOM 1645 C CA . LEU A 1 206 ? -18.422 -7.699 -5.527 1.00 76.06 206 LEU A CA 1
ATOM 1646 C C . LEU A 1 206 ? -19.463 -8.723 -5.982 1.00 76.06 206 LEU A C 1
ATOM 1648 O O . LEU A 1 206 ? -19.140 -9.728 -6.610 1.00 76.06 206 LEU A O 1
ATOM 1652 N N . MET A 1 207 ? -20.723 -8.504 -5.604 1.00 66.81 207 MET A N 1
ATOM 1653 C CA . MET A 1 207 ? -21.832 -9.250 -6.196 1.00 66.81 207 MET A CA 1
ATOM 1654 C C . MET A 1 207 ? -21.766 -9.007 -7.704 1.00 66.81 207 MET A C 1
ATOM 1656 O O . MET A 1 207 ? -21.782 -7.851 -8.129 1.00 66.81 207 MET A O 1
ATOM 1660 N N . ASN A 1 208 ? -21.665 -10.071 -8.504 1.00 51.62 208 ASN A N 1
ATOM 1661 C CA . ASN A 1 208 ? -21.838 -9.945 -9.945 1.00 51.62 208 ASN A CA 1
ATOM 1662 C C . ASN A 1 208 ? -23.205 -9.293 -10.172 1.00 51.62 208 ASN A C 1
ATOM 1664 O O . ASN A 1 208 ? -24.235 -9.896 -9.868 1.00 51.62 208 ASN A O 1
ATOM 1668 N N . VAL A 1 209 ? -23.211 -8.056 -10.663 1.00 44.62 209 VAL A N 1
ATOM 1669 C CA . VAL A 1 209 ? -24.387 -7.526 -11.345 1.00 44.62 209 VAL A CA 1
ATOM 1670 C C . VAL A 1 209 ? -24.453 -8.332 -12.636 1.00 44.62 209 VAL A C 1
ATOM 1672 O O . VAL A 1 209 ? -23.655 -8.107 -13.544 1.00 44.62 209 VAL A O 1
ATOM 1675 N N . VAL A 1 210 ? -25.278 -9.380 -12.609 1.00 38.72 210 VAL A N 1
ATOM 1676 C CA . VAL A 1 210 ? -25.610 -10.216 -13.770 1.00 38.72 210 VAL A CA 1
ATOM 1677 C C . VAL A 1 210 ? -26.309 -9.359 -14.815 1.00 38.72 210 VAL A C 1
ATOM 1679 O O . VAL A 1 210 ? -27.184 -8.559 -14.410 1.00 38.72 210 VAL A O 1
#

Radius of gyration: 18.68 Å; chains: 1; bounding box: 45×64×46 Å

Sequence (210 aa):
MDKSEAPEPPVLSFEKLVEKANIGKEPAGTFNLVVTNFVQHFSTYETDKNTKSKFMAYGELKQFDDNGERLEQSSMRLRMVNELFTSQTATVVIERYEDSVRNHLTESYCIFGGSSGIGDEIRPIAVFILKSNIYDYIEKAFVMANPQIEFNLKFTKAIQRKEMSITFDQPPNSETCLTTNHFTLDSDIGLGLWYANSKLVEIKNLMNVV

pLDDT: mean 76.12, std 16.15, range [37.41, 93.69]